Protein AF-0000000073260639 (afdb_homodimer)

Nearest PDB structures (foldseek):
  6rpt-assembly3_C  TM=6.190E-01  e=8.538E-02  Homo sapiens
  7nyd-assembly1_A  TM=6.174E-01  e=9.557E-02  Homo sapiens
  3prx-assembly2_C  TM=5.573E-01  e=9.557E-02  Homo sapiens
  3pvm-assembly2_C  TM=5.543E-01  e=1.011E-01  Homo sapiens
  7ad7-assembly1_B  TM=5.611E-01  e=2.226E-01  Homo sapiens

Sequence (300 aa):
MARNLIIFSLVVLSMIAIASSETKKKDLGKIIVHGTVLCKQGNKTIEGATVTLNCTGQPQGDKPRQIITVVSNPTNAKGEYTIGVAATLESGEKLIHCKVTLKSSPLKTCKVPTNINKGIKGFGLTSVKRTDNPKDKLFLVPALFFTSSKMARNLIIFSLVVLSMIAIASSETKKKDLGKIIVHGTVLCKQGNKTIEGATVTLNCTGQPQGDKPRQIITVVSNPTNAKGEYTIGVAATLESGEKLIHCKVTLKSSPLKTCKVPTNINKGIKGFGLTSVKRTDNPKDKLFLVPALFFTSSK

Radius of gyration: 27.63 Å; Cα contacts (8 Å, |Δi|>4): 692; chains: 2; bounding box: 101×79×48 Å

Secondary structure (DSSP, 8-state):
-----------------------------EEEEEEEEEETGGGEE-TT-EEEEEEE-S-BTTB--EEEEEEPPPP-TTSEEEEEEESB-TTSPBP-EEEEEEEE-S-TTS-EE--GGGTTT-EE---PBP-SSTT-EEEEPPPEEEE---/-----------------------------EEEEEEEEEETGGGEE-TT-EEEEEEE-S-BTTB--EEEEEEPPPP-TTSEEEEEEESB-TTSPBP-EEEEEEEE-S-TTS-EE--GGGTTT-EE---PBP-SSTT-EEEEPPPEEEE---

Solvent-accessible surface area (backbone atoms only — not comparable to full-atom values): 16442 Å² total; per-residue (Å²): 136,84,77,78,76,78,80,79,77,80,76,75,77,76,76,74,73,75,72,71,69,66,71,61,76,73,81,68,28,32,38,34,39,36,34,35,35,25,23,58,74,87,65,35,56,34,53,49,22,30,37,30,43,38,26,18,34,76,57,63,83,92,41,78,33,72,29,38,36,35,44,39,59,58,14,39,82,76,4,36,40,57,41,38,42,64,31,42,44,68,72,64,50,46,62,70,52,39,27,37,23,65,65,47,43,70,43,83,68,32,44,37,76,30,58,55,76,26,13,65,85,35,33,68,69,76,64,72,42,91,50,95,51,78,59,33,38,34,32,77,45,72,63,28,32,21,26,57,69,128,135,83,78,77,77,76,79,77,78,79,78,77,78,77,75,76,74,74,70,70,70,68,71,60,76,72,80,69,28,32,38,35,38,37,37,35,35,26,24,58,74,85,64,35,55,34,53,48,22,31,36,32,42,39,26,19,34,74,58,63,82,92,40,80,34,74,30,37,37,36,44,40,60,58,14,39,81,77,4,37,39,58,43,38,42,65,32,41,44,68,70,63,51,45,61,69,53,38,27,38,24,65,65,46,43,71,43,84,68,32,44,37,75,31,58,54,74,26,13,65,85,35,34,68,69,79,64,72,42,91,50,95,50,79,60,34,38,33,31,78,45,73,61,27,32,21,27,57,68,130

pLDDT: mean 84.12, std 20.42, range [31.2, 98.94]

Foldseek 3Di:
DPPPPPPPPPPPPPPPPPPPCPVPPPQLAKEKEKEFEAAPVVRAGAFFWKKKKWFFWDDDPPDTHTDDIDIWGTAHRRRMTMDMDRQADPVRTGTDKMWMATDFGPDQQWTAFDCVQHRHVTNTFDDFDDDPDNSYTYGYGYYTYTYGDD/DPPPPPPPPPPPPPPPPPPPCPVPPPQLAKEKEKEFEAAPVVRAGAFFWKKKKWFFWDDDPPDTHTDDIDIWGTAHRRRMTMDMDRQADPVRTGTDKMWMATDFGPDQQWTAWDCVQHRHVTNTFDDFDDDPDNSYTYGYGYYTYTYGDD

Structure (mmCIF, N/CA/C/O backbone):
data_AF-0000000073260639-model_v1
#
loop_
_entity.id
_entity.type
_entity.pdbx_description
1 polymer 'Uncharacterized protein'
#
loop_
_atom_site.group_PDB
_atom_site.id
_atom_site.type_symbol
_atom_site.label_atom_id
_atom_site.label_alt_id
_atom_site.label_comp_id
_atom_site.label_asym_id
_atom_site.label_entity_id
_atom_site.label_seq_id
_atom_site.pdbx_PDB_ins_code
_atom_site.Cartn_x
_atom_site.Cartn_y
_atom_site.Cartn_z
_atom_site.occupancy
_atom_site.B_iso_or_equiv
_atom_site.auth_seq_id
_atom_site.auth_comp_id
_atom_site.auth_asym_id
_atom_site.auth_atom_id
_atom_site.pdbx_PDB_model_num
ATOM 1 N N . MET A 1 1 ? -75.75 -39.25 4.012 1 32.06 1 MET A N 1
ATOM 2 C CA . MET A 1 1 ? -75.25 -37.875 4.023 1 32.06 1 MET A CA 1
ATOM 3 C C . MET A 1 1 ? -73.688 -37.906 3.996 1 32.06 1 MET A C 1
ATOM 5 O O . MET A 1 1 ? -73.062 -38.438 4.895 1 32.06 1 MET A O 1
ATOM 9 N N . ALA A 1 2 ? -73.125 -37.969 2.758 1 40.84 2 ALA A N 1
ATOM 10 C CA . ALA A 1 2 ? -71.75 -38 2.35 1 40.84 2 ALA A CA 1
ATOM 11 C C . ALA A 1 2 ? -70.938 -36.781 2.834 1 40.84 2 ALA A C 1
ATOM 13 O O . ALA A 1 2 ? -71.312 -35.656 2.492 1 40.84 2 ALA A O 1
ATOM 14 N N . ARG A 1 3 ? -70.5 -36.75 4.141 1 39.88 3 ARG A N 1
ATOM 15 C CA . ARG A 1 3 ? -69.688 -35.719 4.723 1 39.88 3 ARG A CA 1
ATOM 16 C C . ARG A 1 3 ? -68.375 -35.531 3.891 1 39.88 3 ARG A C 1
ATOM 18 O O . ARG A 1 3 ? -67.625 -36.469 3.719 1 39.88 3 ARG A O 1
ATOM 25 N N . ASN A 1 4 ? -68.5 -34.781 2.762 1 46.06 4 ASN A N 1
ATOM 26 C CA . ASN A 1 4 ? -67.312 -34.281 2.035 1 46.06 4 ASN A CA 1
ATOM 27 C C . ASN A 1 4 ? -66.312 -33.656 2.973 1 46.06 4 ASN A C 1
ATOM 29 O O . ASN A 1 4 ? -66.625 -32.625 3.596 1 46.06 4 ASN A O 1
ATOM 33 N N . LEU A 1 5 ? -65.438 -34.469 3.613 1 43.53 5 LEU A N 1
ATOM 34 C CA . LEU A 1 5 ? -64.25 -34 4.348 1 43.53 5 LEU A CA 1
ATOM 35 C C . LEU A 1 5 ? -63.344 -33.156 3.445 1 43.53 5 LEU A C 1
ATOM 37 O O . LEU A 1 5 ? -62.812 -33.688 2.465 1 43.53 5 LEU A O 1
ATOM 41 N N . ILE A 1 6 ? -63.656 -31.859 3.301 1 46.97 6 ILE A N 1
ATOM 42 C CA . ILE A 1 6 ? -62.75 -30.922 2.631 1 46.97 6 ILE A CA 1
ATOM 43 C C . ILE A 1 6 ? -61.406 -30.922 3.332 1 46.97 6 ILE A C 1
ATOM 45 O O . ILE A 1 6 ? -61.312 -30.609 4.52 1 46.97 6 ILE A O 1
ATOM 49 N N . ILE A 1 7 ? -60.469 -31.797 2.879 1 45.66 7 ILE A N 1
ATOM 50 C CA . ILE A 1 7 ? -59.062 -31.75 3.27 1 45.66 7 ILE A CA 1
ATOM 51 C C . ILE A 1 7 ? -58.438 -30.422 2.84 1 45.66 7 ILE A C 1
ATOM 53 O O . ILE A 1 7 ? -58.375 -30.125 1.647 1 45.66 7 ILE A O 1
ATOM 57 N N . PHE A 1 8 ? -58.531 -29.312 3.648 1 47.94 8 PHE A N 1
ATOM 58 C CA . PHE A 1 8 ? -57.781 -28.094 3.465 1 47.94 8 PHE A CA 1
ATOM 59 C C . PHE A 1 8 ? -56.281 -28.375 3.535 1 47.94 8 PHE A C 1
ATOM 61 O O . PHE A 1 8 ? -55.781 -28.812 4.57 1 47.94 8 PHE A O 1
ATOM 68 N N . SER A 1 9 ? -55.656 -28.75 2.375 1 46.28 9 SER A N 1
ATOM 69 C CA . SER A 1 9 ? -54.219 -28.812 2.254 1 46.28 9 SER A CA 1
ATOM 70 C C . SER A 1 9 ? -53.562 -27.469 2.582 1 46.28 9 SER A C 1
ATOM 72 O O . SER A 1 9 ? -53.812 -26.469 1.895 1 46.28 9 SER A O 1
ATOM 74 N N . LEU A 1 10 ? -53.25 -27.172 3.867 1 46.78 10 LEU A N 1
ATOM 75 C CA . LEU A 1 10 ? -52.406 -26.047 4.254 1 46.78 10 LEU A CA 1
ATOM 76 C C . LEU A 1 10 ? -51.062 -26.109 3.547 1 46.78 10 LEU A C 1
ATOM 78 O O . LEU A 1 10 ? -50.25 -27 3.832 1 46.78 10 LEU A O 1
ATOM 82 N N . VAL A 1 11 ? -51 -25.656 2.252 1 46.06 11 VAL A N 1
ATOM 83 C CA . VAL A 1 11 ? -49.688 -25.438 1.598 1 46.06 11 VAL A CA 1
ATOM 84 C C . VAL A 1 11 ? -48.875 -24.453 2.42 1 46.06 11 VAL A C 1
ATOM 86 O O . VAL A 1 11 ? -49.25 -23.297 2.609 1 46.06 11 VAL A O 1
ATOM 89 N N . VAL A 1 12 ? -48.062 -24.938 3.42 1 47.5 12 VAL A N 1
ATOM 90 C CA . VAL A 1 12 ? -47.062 -24.156 4.129 1 47.5 12 VAL A CA 1
ATOM 91 C C . VAL A 1 12 ? -46.031 -23.609 3.137 1 47.5 12 VAL A C 1
ATOM 93 O O . VAL A 1 12 ? -45.312 -24.375 2.482 1 47.5 12 VAL A O 1
ATOM 96 N N . LEU A 1 13 ? -46.344 -22.5 2.436 1 44.22 13 LEU A N 1
ATOM 97 C CA . LEU A 1 13 ? -45.344 -21.734 1.694 1 44.22 13 LEU A CA 1
ATOM 98 C C . LEU A 1 13 ? -44.156 -21.391 2.582 1 44.22 13 LEU A C 1
ATOM 100 O O . LEU A 1 13 ? -44.281 -20.625 3.537 1 44.22 13 LEU A O 1
ATOM 104 N N . SER A 1 14 ? -43.25 -22.391 2.764 1 44.81 14 SER A N 1
ATOM 105 C CA . SER A 1 14 ? -41.969 -22.078 3.402 1 44.81 14 SER A CA 1
ATOM 106 C C . SER A 1 14 ? -41.281 -20.891 2.729 1 44.81 14 SER A C 1
ATOM 108 O O . SER A 1 14 ? -40.906 -20.969 1.558 1 44.81 14 SER A O 1
ATOM 110 N N . MET A 1 15 ? -41.625 -19.672 3.023 1 40.5 15 MET A N 1
ATOM 111 C CA . MET A 1 15 ? -40.812 -18.516 2.662 1 40.5 15 MET A CA 1
ATOM 112 C C . MET A 1 15 ? -39.344 -18.75 3.014 1 40.5 15 MET A C 1
ATOM 114 O O . MET A 1 15 ? -39 -18.891 4.188 1 40.5 15 MET A O 1
ATOM 118 N N . ILE A 1 16 ? -38.625 -19.469 2.283 1 38.19 16 ILE A N 1
ATOM 119 C CA . ILE A 1 16 ? -37.156 -19.375 2.381 1 38.19 16 ILE A CA 1
ATOM 120 C C . ILE A 1 16 ? -36.75 -17.906 2.285 1 38.19 16 ILE A C 1
ATOM 122 O O . ILE A 1 16 ? -36.844 -17.297 1.222 1 38.19 16 ILE A O 1
ATOM 126 N N . ALA A 1 17 ? -36.906 -17.031 3.309 1 36.53 17 ALA A N 1
ATOM 127 C CA . ALA A 1 17 ? -36.156 -15.789 3.418 1 36.53 17 ALA A CA 1
ATOM 128 C C . ALA A 1 17 ? -34.688 -16.016 3.107 1 36.53 17 ALA A C 1
ATOM 130 O O . ALA A 1 17 ? -34 -16.719 3.85 1 36.53 17 ALA A O 1
ATOM 131 N N . ILE A 1 18 ? -34.344 -16.172 1.868 1 37.38 18 ILE A N 1
ATOM 132 C CA . ILE A 1 18 ? -32.938 -15.961 1.54 1 37.38 18 ILE A CA 1
ATOM 133 C C . ILE A 1 18 ? -32.438 -14.68 2.195 1 37.38 18 ILE A C 1
ATOM 135 O O . ILE A 1 18 ? -32.875 -13.586 1.849 1 37.38 18 ILE A O 1
ATOM 139 N N . ALA A 1 19 ? -32.156 -14.68 3.527 1 35.06 19 ALA A N 1
ATOM 140 C CA . ALA A 1 19 ? -31.375 -13.648 4.203 1 35.06 19 ALA A CA 1
ATOM 141 C C . ALA A 1 19 ? -30.188 -13.219 3.35 1 35.06 19 ALA A C 1
ATOM 143 O O . ALA A 1 19 ? -29.328 -14.031 3.012 1 35.06 19 ALA A O 1
ATOM 144 N N . SER A 1 20 ? -30.453 -12.461 2.377 1 35.09 20 SER A N 1
ATOM 145 C CA . SER A 1 20 ? -29.312 -11.711 1.865 1 35.09 20 SER A CA 1
ATOM 146 C C . SER A 1 20 ? -28.438 -11.195 3.002 1 35.09 20 SER A C 1
ATOM 148 O O . SER A 1 20 ? -28.875 -10.383 3.82 1 35.09 20 SER A O 1
ATOM 150 N N . SER A 1 21 ? -27.812 -12.117 3.738 1 35.12 21 SER A N 1
ATOM 151 C CA . SER A 1 21 ? -26.797 -11.57 4.621 1 35.12 21 SER A CA 1
ATOM 152 C C . SER A 1 21 ? -26.047 -10.43 3.951 1 35.12 21 SER A C 1
ATOM 154 O O . SER A 1 21 ? -25.328 -10.641 2.967 1 35.12 21 SER A O 1
ATOM 156 N N . GLU A 1 22 ? -26.719 -9.406 3.738 1 37.03 22 GLU A N 1
ATOM 157 C CA . GLU A 1 22 ? -25.891 -8.219 3.537 1 37.03 22 GLU A CA 1
ATOM 158 C C . GLU A 1 22 ? -24.625 -8.266 4.387 1 37.03 22 GLU A C 1
ATOM 160 O O . GLU A 1 22 ? -24.703 -8.211 5.617 1 37.03 22 GLU A O 1
ATOM 165 N N . THR A 1 23 ? -23.766 -9.234 4.254 1 37.69 23 THR A N 1
ATOM 166 C CA . THR A 1 23 ? -22.5 -9.094 4.98 1 37.69 23 THR A CA 1
ATOM 167 C C . THR A 1 23 ? -22.109 -7.625 5.102 1 37.69 23 THR A C 1
ATOM 169 O O . THR A 1 23 ? -21.812 -6.973 4.102 1 37.69 23 THR A O 1
ATOM 172 N N . LYS A 1 24 ? -22.906 -6.848 5.824 1 44.25 24 LYS A N 1
ATOM 173 C CA . LYS A 1 24 ? -22.469 -5.52 6.25 1 44.25 24 LYS A CA 1
ATOM 174 C C . LYS A 1 24 ? -20.953 -5.406 6.246 1 44.25 24 LYS A C 1
ATOM 176 O O . LYS A 1 24 ? -20.266 -6.211 6.875 1 44.25 24 LYS A O 1
ATOM 181 N N . LYS A 1 25 ? -20.578 -4.945 5.195 1 50.09 25 LYS A N 1
ATOM 182 C CA . LYS A 1 25 ? -19.156 -4.656 5.242 1 50.09 25 LYS A CA 1
ATOM 183 C C . LYS A 1 25 ? -18.75 -4.137 6.621 1 50.09 25 LYS A C 1
ATOM 185 O O . LYS A 1 25 ? -19.234 -3.098 7.066 1 50.09 25 LYS A O 1
ATOM 190 N N . LYS A 1 26 ? -18.531 -5.094 7.645 1 57.59 26 LYS A N 1
ATOM 191 C CA . LYS A 1 26 ? -18.062 -4.676 8.969 1 57.59 26 LYS A CA 1
ATOM 192 C C . LYS A 1 26 ? -17.031 -3.551 8.859 1 57.59 26 LYS A C 1
ATOM 194 O O . LYS A 1 26 ? -16.016 -3.691 8.172 1 57.59 26 LYS A O 1
ATOM 199 N N . ASP A 1 27 ? -17.531 -2.361 9.016 1 64.38 27 ASP A N 1
ATOM 200 C CA . ASP A 1 27 ? -16.641 -1.218 9.164 1 64.38 27 ASP A CA 1
ATOM 201 C C . ASP A 1 27 ? -15.547 -1.508 10.188 1 64.38 27 ASP A C 1
ATOM 203 O O . ASP A 1 27 ? -15.812 -1.569 11.391 1 64.38 27 ASP A O 1
ATOM 207 N N . LEU A 1 28 ? -14.383 -2.068 9.781 1 80.25 28 LEU A N 1
ATOM 208 C CA . LEU A 1 28 ? -13.312 -2.467 10.688 1 80.25 28 LEU A CA 1
ATOM 209 C C . LEU A 1 28 ? -12.43 -1.274 11.047 1 80.25 28 LEU A C 1
ATOM 211 O O . LEU A 1 28 ? -11.414 -1.431 11.727 1 80.25 28 LEU A O 1
ATOM 215 N N . GLY A 1 29 ? -12.922 -0.065 10.758 1 89.5 29 GLY A N 1
ATOM 216 C CA . GLY A 1 29 ? -12.234 1.148 11.172 1 89.5 29 GLY A CA 1
ATOM 217 C C . GLY A 1 29 ? -11.109 1.548 10.234 1 89.5 29 GLY A C 1
ATOM 218 O O . GLY A 1 29 ? -10.82 0.837 9.266 1 89.5 29 GLY A O 1
ATOM 219 N N . LYS A 1 30 ? -10.594 2.738 10.547 1 92 30 LYS A N 1
ATOM 220 C CA . LYS A 1 30 ? -9.539 3.309 9.719 1 92 30 LYS A CA 1
ATOM 221 C C . LYS A 1 30 ? -8.336 3.723 10.562 1 92 30 LYS A C 1
ATOM 223 O O . LYS A 1 30 ? -8.469 3.959 11.766 1 92 30 LYS A O 1
ATOM 228 N N . ILE A 1 31 ? -7.254 3.668 9.953 1 94.12 31 ILE A N 1
ATOM 229 C CA . ILE A 1 31 ? -6.051 4.305 10.477 1 94.12 31 ILE A CA 1
ATOM 230 C C . ILE A 1 31 ? -5.863 5.672 9.82 1 94.12 31 ILE A C 1
ATOM 232 O O . ILE A 1 31 ? -5.816 5.773 8.594 1 94.12 31 ILE A O 1
ATOM 236 N N . ILE A 1 32 ? -5.848 6.668 10.609 1 94.56 32 ILE A N 1
ATOM 237 C CA . ILE A 1 32 ? -5.648 8.031 10.141 1 94.56 32 ILE A CA 1
ATOM 238 C C . ILE A 1 32 ? -4.363 8.609 10.734 1 94.56 32 ILE A C 1
ATOM 240 O O . ILE A 1 32 ? -4.164 8.555 11.953 1 94.56 32 ILE A O 1
ATOM 244 N N . VAL A 1 33 ? -3.52 9.117 9.883 1 97.44 33 VAL A N 1
ATOM 245 C CA . VAL A 1 33 ? -2.236 9.664 10.305 1 97.44 33 VAL A CA 1
ATOM 246 C C . VAL A 1 33 ? -2.15 11.141 9.922 1 97.44 33 VAL A C 1
ATOM 248 O O . VAL A 1 33 ? -2.494 11.516 8.797 1 97.44 33 VAL A O 1
ATOM 251 N N . HIS A 1 34 ? -1.768 11.906 10.898 1 97.31 34 HIS A N 1
ATOM 252 C CA . HIS A 1 34 ? -1.587 13.336 10.656 1 97.31 34 HIS A CA 1
ATOM 253 C C . HIS A 1 34 ? -0.213 13.797 11.125 1 97.31 34 HIS A C 1
ATOM 255 O O . HIS A 1 34 ? 0.248 13.406 12.203 1 97.31 34 HIS A O 1
ATOM 261 N N . GLY A 1 35 ? 0.442 14.711 10.289 1 98.44 35 GLY A N 1
ATOM 262 C CA . GLY A 1 35 ? 1.727 15.266 10.68 1 98.44 35 GLY A CA 1
ATOM 263 C C . GLY A 1 35 ? 2.164 16.422 9.812 1 98.44 35 GLY A C 1
ATOM 264 O O . GLY A 1 35 ? 1.376 16.953 9.023 1 98.44 35 GLY A O 1
ATOM 265 N N . THR A 1 36 ? 3.396 16.828 10.102 1 98.81 36 THR A N 1
ATOM 266 C CA . THR A 1 36 ? 3.955 17.953 9.359 1 98.81 36 THR A CA 1
ATOM 267 C C . THR A 1 36 ? 5.371 17.641 8.883 1 98.81 36 THR A C 1
ATOM 269 O O . THR A 1 36 ? 6.086 16.859 9.523 1 98.81 36 THR A O 1
ATOM 272 N N . VAL A 1 37 ? 5.734 18.234 7.754 1 98.94 37 VAL A N 1
ATOM 273 C CA . VAL A 1 37 ? 7.082 18.125 7.211 1 98.94 37 VAL A CA 1
ATOM 274 C C . VAL A 1 37 ? 7.73 19.516 7.145 1 98.94 37 VAL A C 1
ATOM 276 O O . VAL A 1 37 ? 7.137 20.453 6.625 1 98.94 37 VAL A O 1
ATOM 279 N N . LEU A 1 38 ? 8.953 19.547 7.637 1 98.81 38 LEU A N 1
ATOM 280 C CA . LEU A 1 38 ? 9.672 20.812 7.715 1 98.81 38 LEU A CA 1
ATOM 281 C C . LEU A 1 38 ? 11.07 20.688 7.133 1 98.81 38 LEU A C 1
ATOM 283 O O . LEU A 1 38 ? 11.594 19.578 6.988 1 98.81 38 LEU A O 1
ATOM 287 N N . CYS A 1 39 ? 11.562 21.844 6.805 1 98.56 39 CYS A N 1
ATOM 288 C CA . CYS A 1 39 ? 12.992 21.953 6.559 1 98.56 39 CYS A CA 1
ATOM 289 C C . CYS A 1 39 ? 13.742 22.281 7.84 1 98.56 39 CYS A C 1
ATOM 291 O O . CYS A 1 39 ? 13.383 23.234 8.547 1 98.56 39 CYS A O 1
ATOM 293 N N . LYS A 1 40 ? 14.758 21.469 8.039 1 97.69 40 LYS A N 1
ATOM 294 C CA . LYS A 1 40 ? 15.484 21.594 9.305 1 97.69 40 LYS A CA 1
ATOM 295 C C . LYS A 1 40 ? 16.031 23.016 9.477 1 97.69 40 LYS A C 1
ATOM 297 O O . LYS A 1 40 ? 15.961 23.578 10.578 1 97.69 40 LYS A O 1
ATOM 302 N N . GLN A 1 41 ? 16.594 23.469 8.336 1 93.12 41 GLN A N 1
ATOM 303 C CA . GLN A 1 41 ? 17.078 24.844 8.398 1 93.12 41 GLN A CA 1
ATOM 304 C C . GLN A 1 41 ? 15.914 25.828 8.508 1 93.12 41 GLN A C 1
ATOM 306 O O . GLN A 1 41 ? 15.055 25.906 7.621 1 93.12 41 GLN A O 1
ATOM 311 N N . GLY A 1 42 ? 15.789 26.578 9.602 1 92.56 42 GLY A N 1
ATOM 312 C CA . GLY A 1 42 ? 14.766 27.594 9.789 1 92.56 42 GLY A CA 1
ATOM 313 C C . GLY A 1 42 ? 13.438 27.031 10.258 1 92.56 42 GLY A C 1
ATOM 314 O O . GLY A 1 42 ? 12.523 27.781 10.602 1 92.56 42 GLY A O 1
ATOM 315 N N . ASN A 1 43 ? 13.359 25.75 10.266 1 94.56 43 ASN A N 1
ATOM 316 C CA . ASN A 1 43 ? 12.109 25.109 10.656 1 94.56 43 ASN A CA 1
ATOM 317 C C . ASN A 1 43 ? 10.938 25.594 9.812 1 94.56 43 ASN A C 1
ATOM 319 O O . ASN A 1 43 ? 9.891 25.953 10.352 1 94.56 43 ASN A O 1
ATOM 323 N N . LYS A 1 44 ? 11.148 25.594 8.57 1 97 44 LYS A N 1
ATOM 324 C CA . LYS A 1 44 ? 10.133 26.062 7.637 1 97 44 LYS A CA 1
ATOM 325 C C . LYS A 1 44 ? 9.336 24.906 7.055 1 97 44 LYS A C 1
ATOM 327 O O . LYS A 1 44 ? 9.898 23.859 6.719 1 97 44 LYS A O 1
ATOM 332 N N . THR A 1 45 ? 8.039 25.188 6.973 1 98.44 45 THR A N 1
ATOM 333 C CA . THR A 1 45 ? 7.18 24.156 6.41 1 98.44 45 THR A CA 1
ATOM 334 C C . THR A 1 45 ? 7.531 23.891 4.949 1 98.44 45 THR A C 1
ATOM 336 O O . THR A 1 45 ? 7.949 24.812 4.23 1 98.44 45 THR A O 1
ATOM 339 N N . ILE A 1 46 ? 7.414 22.688 4.523 1 98.38 46 ILE A N 1
ATOM 340 C CA . ILE A 1 46 ? 7.645 22.328 3.129 1 98.38 46 ILE A CA 1
ATOM 341 C C . ILE A 1 46 ? 6.316 21.969 2.467 1 98.38 46 ILE A C 1
ATOM 343 O O . ILE A 1 46 ? 5.703 20.953 2.809 1 98.38 46 ILE A O 1
ATOM 347 N N . GLU A 1 47 ? 5.863 22.828 1.554 1 98.12 47 GLU A N 1
ATOM 348 C CA . GLU A 1 47 ? 4.734 22.469 0.7 1 98.12 47 GLU A CA 1
ATOM 349 C C . GLU A 1 47 ? 5.156 21.5 -0.4 1 98.12 47 GLU A C 1
ATOM 351 O O . GLU A 1 47 ? 6.199 21.688 -1.031 1 98.12 47 GLU A O 1
ATOM 356 N N . GLY A 1 48 ? 4.316 20.422 -0.548 1 96.62 48 GLY A N 1
ATOM 357 C CA . GLY A 1 48 ? 4.574 19.516 -1.661 1 96.62 48 GLY A CA 1
ATOM 358 C C . GLY A 1 48 ? 5.371 18.281 -1.264 1 96.62 48 GLY A C 1
ATOM 359 O O . GLY A 1 48 ? 5.613 17.406 -2.09 1 96.62 48 GLY A O 1
ATOM 360 N N . ALA A 1 49 ? 5.781 18.188 -0.051 1 97.75 49 ALA A N 1
ATOM 361 C CA . ALA A 1 49 ? 6.492 17 0.423 1 97.75 49 ALA A CA 1
ATOM 362 C C . ALA A 1 49 ? 5.539 15.82 0.57 1 97.75 49 ALA A C 1
ATOM 364 O O . ALA A 1 49 ? 4.32 16 0.654 1 97.75 49 ALA A O 1
ATOM 365 N N . THR A 1 50 ? 6.188 14.633 0.546 1 97 50 THR A N 1
ATOM 366 C CA . THR A 1 50 ? 5.379 13.438 0.749 1 97 50 THR A CA 1
ATOM 367 C C . THR A 1 50 ? 6.027 12.516 1.78 1 97 50 THR A C 1
ATOM 369 O O . THR A 1 50 ? 7.234 12.602 2.025 1 97 50 THR A O 1
ATOM 372 N N . VAL A 1 51 ? 5.199 11.727 2.395 1 98.25 51 VAL A N 1
ATOM 373 C CA . VAL A 1 51 ? 5.609 10.695 3.344 1 98.25 51 VAL A CA 1
ATOM 374 C C . VAL A 1 51 ? 4.988 9.352 2.957 1 98.25 51 VAL A C 1
ATOM 376 O O . VAL A 1 51 ? 4.09 9.305 2.117 1 98.25 51 VAL A O 1
ATOM 379 N N . THR A 1 52 ? 5.527 8.344 3.553 1 97.75 52 THR A N 1
ATOM 380 C CA . THR A 1 52 ? 5.02 7.004 3.283 1 97.75 52 THR A CA 1
ATOM 381 C C . THR A 1 52 ? 4.566 6.328 4.574 1 97.75 52 THR A C 1
ATOM 383 O O . THR A 1 52 ? 5.266 6.387 5.59 1 97.75 52 THR A O 1
ATOM 386 N N . LEU A 1 53 ? 3.398 5.742 4.488 1 97.94 53 LEU A N 1
ATOM 387 C CA . LEU A 1 53 ? 2.916 4.859 5.547 1 97.94 53 LEU A CA 1
ATOM 388 C C . LEU A 1 53 ? 3.195 3.398 5.207 1 97.94 53 LEU A C 1
ATOM 390 O O . LEU A 1 53 ? 2.814 2.922 4.137 1 97.94 53 LEU A O 1
ATOM 394 N N . ASN A 1 54 ? 3.887 2.738 6.074 1 97 54 ASN A N 1
ATOM 395 C CA . ASN A 1 54 ? 4.16 1.311 5.957 1 97 54 ASN A CA 1
ATOM 396 C C . ASN A 1 54 ? 3.561 0.526 7.117 1 97 54 ASN A C 1
ATOM 398 O O . ASN A 1 54 ? 3.771 0.872 8.281 1 97 54 ASN A O 1
ATOM 402 N N . CYS A 1 55 ? 2.832 -0.53 6.762 1 96.56 55 CYS A N 1
ATOM 403 C CA . CYS A 1 55 ? 2.273 -1.372 7.812 1 96.56 55 CYS A CA 1
ATOM 404 C C . CYS A 1 55 ? 2.572 -2.844 7.547 1 96.56 55 CYS A C 1
ATOM 406 O O . CYS A 1 55 ? 2.676 -3.264 6.395 1 96.56 55 CYS A O 1
ATOM 408 N N . THR A 1 56 ? 2.695 -3.537 8.648 1 94.44 56 THR A N 1
ATOM 409 C CA . THR A 1 56 ? 2.881 -4.98 8.555 1 94.44 56 THR A CA 1
ATOM 410 C C . THR A 1 56 ? 1.604 -5.719 8.953 1 94.44 56 THR A C 1
ATOM 412 O O . THR A 1 56 ? 0.685 -5.117 9.516 1 94.44 56 THR A O 1
ATOM 415 N N . GLY A 1 57 ? 1.515 -6.977 8.492 1 90.81 57 GLY A N 1
ATOM 416 C CA . GLY A 1 57 ? 0.446 -7.875 8.898 1 90.81 57 GLY A CA 1
ATOM 417 C C . GLY A 1 57 ? 0.884 -8.891 9.938 1 90.81 57 GLY A C 1
ATOM 418 O O . GLY A 1 57 ? 1.855 -8.672 10.656 1 90.81 57 GLY A O 1
ATOM 419 N N . GLN A 1 58 ? -0.086 -9.867 10.07 1 85.88 58 GLN A N 1
ATOM 420 C CA . GLN A 1 58 ? 0.264 -10.969 10.969 1 85.88 58 GLN A CA 1
ATOM 421 C C . GLN A 1 58 ? 1.587 -11.609 10.562 1 85.88 58 GLN A C 1
ATOM 423 O O . GLN A 1 58 ? 1.806 -11.898 9.383 1 85.88 58 GLN A O 1
ATOM 428 N N . PRO A 1 59 ? 2.461 -11.656 11.578 1 80.44 59 PRO A N 1
ATOM 429 C CA . PRO A 1 59 ? 3.752 -12.273 11.258 1 80.44 59 PRO A CA 1
ATOM 430 C C . PRO A 1 59 ? 3.611 -13.703 10.742 1 80.44 59 PRO A C 1
ATOM 432 O O . PRO A 1 59 ? 2.676 -14.406 11.125 1 80.44 59 PRO A O 1
ATOM 435 N N . GLN A 1 60 ? 4.344 -14.023 9.703 1 74.19 60 GLN A N 1
ATOM 436 C CA . GLN A 1 60 ? 4.562 -15.414 9.312 1 74.19 60 GLN A CA 1
ATOM 437 C C . GLN A 1 60 ? 5.895 -15.93 9.852 1 74.19 60 GLN A C 1
ATOM 439 O O . GLN A 1 60 ? 6.957 -15.539 9.367 1 74.19 60 GLN A O 1
ATOM 444 N N . GLY A 1 61 ? 5.863 -16.703 10.805 1 76.12 61 GLY A N 1
ATOM 445 C CA . GLY A 1 61 ? 7.055 -17.062 11.555 1 76.12 61 GLY A CA 1
ATOM 446 C C . GLY A 1 61 ? 7.621 -15.914 12.367 1 76.12 61 GLY A C 1
ATOM 447 O O . GLY A 1 61 ? 6.895 -15.281 13.141 1 76.12 61 GLY A O 1
ATOM 448 N N . ASP A 1 62 ? 8.945 -15.648 12.234 1 70.38 62 ASP A N 1
ATOM 449 C CA . ASP A 1 62 ? 9.602 -14.648 13.07 1 70.38 62 ASP A CA 1
ATOM 450 C C . ASP A 1 62 ? 9.742 -13.32 12.312 1 70.38 62 ASP A C 1
ATOM 452 O O . ASP A 1 62 ? 10.281 -12.352 12.852 1 70.38 62 ASP A O 1
ATOM 456 N N . LYS A 1 63 ? 9.203 -13.367 11.125 1 75.62 63 LYS A N 1
ATOM 457 C CA . LYS A 1 63 ? 9.484 -12.156 10.359 1 75.62 63 LYS A CA 1
ATOM 458 C C . LYS A 1 63 ? 8.211 -11.375 10.078 1 75.62 63 LYS A C 1
ATOM 460 O O . LYS A 1 63 ? 7.191 -11.953 9.695 1 75.62 63 LYS A O 1
ATOM 465 N N . PRO A 1 64 ? 8.352 -10.023 10.445 1 76.56 64 PRO A N 1
ATOM 466 C CA . PRO A 1 64 ? 7.223 -9.195 10.023 1 76.56 64 PRO A CA 1
ATOM 467 C C . PRO A 1 64 ? 6.984 -9.242 8.516 1 76.56 64 PRO A C 1
ATOM 469 O O . PRO A 1 64 ? 7.93 -9.414 7.746 1 76.56 64 PRO A O 1
ATOM 472 N N . ARG A 1 65 ? 5.719 -9.281 8.141 1 83.81 65 ARG A N 1
ATOM 473 C CA . ARG A 1 65 ? 5.344 -9.25 6.734 1 83.81 65 ARG A CA 1
ATOM 474 C C . ARG A 1 65 ? 4.762 -7.895 6.348 1 83.81 65 ARG A C 1
ATOM 476 O O . ARG A 1 65 ? 3.637 -7.566 6.73 1 83.81 65 ARG A O 1
ATOM 483 N N . GLN A 1 66 ? 5.711 -7.074 5.691 1 85.81 66 GLN A N 1
ATOM 484 C CA . GLN A 1 66 ? 5.16 -5.832 5.156 1 85.81 66 GLN A CA 1
ATOM 485 C C . GLN A 1 66 ? 4.035 -6.113 4.164 1 85.81 66 GLN A C 1
ATOM 487 O O . GLN A 1 66 ? 4.223 -6.855 3.195 1 85.81 66 GLN A O 1
ATOM 492 N N . ILE A 1 67 ? 2.941 -5.406 4.434 1 90.81 67 ILE A N 1
ATOM 493 C CA . ILE A 1 67 ? 1.839 -5.824 3.578 1 90.81 67 ILE A CA 1
ATOM 494 C C . ILE A 1 67 ? 1.285 -4.621 2.82 1 90.81 67 ILE A C 1
ATOM 496 O O . ILE A 1 67 ? 0.58 -4.777 1.821 1 90.81 67 ILE A O 1
ATOM 500 N N . ILE A 1 68 ? 1.572 -3.443 3.277 1 94.69 68 ILE A N 1
ATOM 501 C CA . ILE A 1 68 ? 1.026 -2.311 2.537 1 94.69 68 ILE A CA 1
ATOM 502 C C . ILE A 1 68 ? 1.952 -1.104 2.682 1 94.69 68 ILE A C 1
ATOM 504 O O . ILE A 1 68 ? 2.537 -0.888 3.746 1 94.69 68 ILE A O 1
ATOM 508 N N . THR A 1 69 ? 2.143 -0.409 1.652 1 95.94 69 THR A N 1
ATOM 509 C CA . THR A 1 69 ? 2.811 0.887 1.596 1 95.94 69 THR A CA 1
ATOM 510 C C . THR A 1 69 ? 1.931 1.919 0.897 1 95.94 69 THR A C 1
ATOM 512 O O . THR A 1 69 ? 1.439 1.678 -0.208 1 95.94 69 THR A O 1
ATOM 515 N N . VAL A 1 70 ? 1.719 3.049 1.555 1 96.44 70 VAL A N 1
ATOM 516 C CA . VAL A 1 70 ? 0.911 4.117 0.976 1 96.44 70 VAL A CA 1
ATOM 517 C C . VAL A 1 70 ? 1.698 5.426 0.988 1 96.44 70 VAL A C 1
ATOM 519 O O . VAL A 1 70 ? 2.246 5.816 2.021 1 96.44 70 VAL A O 1
ATOM 522 N N . VAL A 1 71 ? 1.716 6.105 -0.164 1 95.94 71 VAL A N 1
ATOM 523 C CA . VAL A 1 71 ? 2.342 7.422 -0.251 1 95.94 71 VAL A CA 1
ATOM 524 C C . VAL A 1 71 ? 1.288 8.508 -0.049 1 95.94 71 VAL A C 1
ATOM 526 O O . VAL A 1 71 ? 0.206 8.453 -0.638 1 95.94 71 VAL A O 1
ATOM 529 N N . SER A 1 72 ? 1.592 9.445 0.776 1 95.19 72 SER A N 1
ATOM 530 C CA . SER A 1 72 ? 0.652 10.531 1.031 1 95.19 72 SER A CA 1
ATOM 531 C C . SER A 1 72 ? 0.498 11.43 -0.192 1 95.19 72 SER A C 1
ATOM 533 O O . SER A 1 72 ? 1.361 11.438 -1.071 1 95.19 72 SER A O 1
ATOM 535 N N . ASN A 1 73 ? -0.637 12.188 -0.164 1 92.5 73 ASN A N 1
ATOM 536 C CA . ASN A 1 73 ? -0.662 13.375 -1.018 1 92.5 73 ASN A CA 1
ATOM 537 C C . ASN A 1 73 ? 0.425 14.375 -0.625 1 92.5 73 ASN A C 1
ATOM 539 O O . ASN A 1 73 ? 0.94 14.328 0.493 1 92.5 73 ASN A O 1
ATOM 543 N N . PRO A 1 74 ? 0.76 15.289 -1.594 1 94.38 74 PRO A N 1
ATOM 544 C CA . PRO A 1 74 ? 1.7 16.344 -1.221 1 94.38 74 PRO A CA 1
ATOM 545 C C . PRO A 1 74 ? 1.192 17.219 -0.066 1 94.38 74 PRO A C 1
ATOM 547 O O . PRO A 1 74 ? -0.005 17.5 0.016 1 94.38 74 PRO A O 1
ATOM 550 N N . THR A 1 75 ? 2.156 17.578 0.837 1 97.5 75 THR A N 1
ATOM 551 C CA . THR A 1 75 ? 1.784 18.438 1.951 1 97.5 75 THR A CA 1
ATOM 552 C C . THR A 1 75 ? 1.239 19.766 1.444 1 97.5 75 THR A C 1
ATOM 554 O O . THR A 1 75 ? 1.607 20.219 0.359 1 97.5 75 THR A O 1
ATOM 557 N N . ASN A 1 76 ? 0.392 20.359 2.299 1 97.31 76 ASN A N 1
ATOM 558 C CA . ASN A 1 76 ? -0.148 21.672 1.965 1 97.31 76 ASN A CA 1
ATOM 559 C C . ASN A 1 76 ? 0.823 22.781 2.34 1 97.31 76 ASN A C 1
ATOM 561 O O . ASN A 1 76 ? 1.971 22.516 2.701 1 97.31 76 ASN A O 1
ATOM 565 N N . ALA A 1 77 ? 0.341 24.016 2.246 1 98.19 77 ALA A N 1
ATOM 566 C CA . ALA A 1 77 ? 1.182 25.188 2.48 1 98.19 77 ALA A CA 1
ATOM 567 C C . ALA A 1 77 ? 1.717 25.203 3.91 1 98.19 77 ALA A C 1
ATOM 569 O O . ALA A 1 77 ? 2.785 25.766 4.176 1 98.19 77 ALA A O 1
ATOM 570 N N . LYS A 1 78 ? 1.014 24.578 4.785 1 98.31 78 LYS A N 1
ATOM 571 C CA . LYS A 1 78 ? 1.432 24.531 6.18 1 98.31 78 LYS A CA 1
ATOM 572 C C . LYS A 1 78 ? 2.324 23.328 6.449 1 98.31 78 LYS A C 1
ATOM 574 O O . LYS A 1 78 ? 2.674 23.047 7.598 1 98.31 78 LYS A O 1
ATOM 579 N N . GLY A 1 79 ? 2.689 22.594 5.398 1 98.69 79 GLY A N 1
ATOM 580 C CA . GLY A 1 79 ? 3.549 21.422 5.508 1 98.69 79 GLY A CA 1
ATOM 581 C C . GLY A 1 79 ? 2.842 20.203 6.086 1 98.69 79 GLY A C 1
ATOM 582 O O . GLY A 1 79 ? 3.488 19.266 6.562 1 98.69 79 GLY A O 1
ATOM 583 N N . GLU A 1 80 ? 1.475 20.25 6.059 1 98.62 80 GLU A N 1
ATOM 584 C CA . GLU A 1 80 ? 0.7 19.188 6.715 1 98.62 80 GLU A CA 1
ATOM 585 C C . GLU A 1 80 ? 0.328 18.094 5.734 1 98.62 80 GLU A C 1
ATOM 587 O O . GLU A 1 80 ? 0.023 18.359 4.57 1 98.62 80 GLU A O 1
ATOM 592 N N . TYR A 1 81 ? 0.35 16.922 6.258 1 97.56 81 TYR A N 1
ATOM 593 C CA . TYR A 1 81 ? -0.167 15.797 5.5 1 97.56 81 TYR A CA 1
ATOM 594 C C . TYR A 1 81 ? -1.161 14.992 6.332 1 97.56 81 TYR A C 1
ATOM 596 O O . TYR A 1 81 ? -1.146 15.055 7.562 1 97.56 81 TYR A O 1
ATOM 604 N N . THR A 1 82 ? -2.033 14.281 5.645 1 96.12 82 THR A N 1
ATOM 605 C CA . THR A 1 82 ? -2.912 13.266 6.219 1 96.12 82 THR A CA 1
ATOM 606 C C . THR A 1 82 ? -2.938 12.016 5.352 1 96.12 82 THR A C 1
ATOM 608 O O . THR A 1 82 ? -2.996 12.109 4.121 1 96.12 82 THR A O 1
ATOM 611 N N . ILE A 1 83 ? -2.748 10.922 6 1 95.25 83 ILE A N 1
ATOM 612 C CA . ILE A 1 83 ? -2.932 9.633 5.336 1 95.25 83 ILE A CA 1
ATOM 613 C C . ILE A 1 83 ? -4.074 8.867 6 1 95.25 83 ILE A C 1
ATOM 615 O O . ILE A 1 83 ? -4.195 8.859 7.227 1 95.25 83 ILE A O 1
ATOM 619 N N . GLY A 1 84 ? -4.922 8.258 5.207 1 93 84 GLY A N 1
ATOM 620 C CA . GLY A 1 84 ? -5.961 7.367 5.703 1 93 84 GLY A CA 1
ATOM 621 C C . GLY A 1 84 ? -5.992 6.031 4.988 1 93 84 GLY A C 1
ATOM 622 O O . GLY A 1 84 ? -5.91 5.973 3.762 1 93 84 GLY A O 1
ATOM 623 N N . VAL A 1 85 ? -6.078 4.969 5.777 1 92.12 85 VAL A N 1
ATOM 624 C CA . VAL A 1 85 ? -6.219 3.629 5.215 1 92.12 85 VAL A CA 1
ATOM 625 C C . VAL A 1 85 ? -7.18 2.809 6.074 1 92.12 85 VAL A C 1
ATOM 627 O O . VAL A 1 85 ? -7.352 3.092 7.266 1 92.12 85 VAL A O 1
ATOM 630 N N . ALA A 1 86 ? -7.82 1.865 5.43 1 89.75 86 ALA A N 1
ATOM 631 C CA . ALA A 1 86 ? -8.602 0.925 6.227 1 89.75 86 ALA A CA 1
ATOM 632 C C . ALA A 1 86 ? -7.711 0.148 7.191 1 89.75 86 ALA A C 1
ATOM 634 O O . ALA A 1 86 ? -6.59 -0.228 6.84 1 89.75 86 ALA A O 1
ATOM 635 N N . ALA A 1 87 ? -8.219 -0.125 8.367 1 91.75 87 ALA A N 1
ATOM 636 C CA . ALA A 1 87 ? -7.445 -0.859 9.367 1 91.75 87 ALA A CA 1
ATOM 637 C C . ALA A 1 87 ? -7.262 -2.316 8.953 1 91.75 87 ALA A C 1
ATOM 639 O O . ALA A 1 87 ? -6.398 -3.016 9.484 1 91.75 87 ALA A O 1
ATOM 640 N N . THR A 1 88 ? -8.164 -2.734 8.078 1 89.19 88 THR A N 1
ATOM 641 C CA . THR A 1 88 ? -8.133 -4.09 7.543 1 89.19 88 THR A CA 1
ATOM 642 C C . THR A 1 88 ? -8.219 -4.074 6.02 1 89.19 88 THR A C 1
ATOM 644 O O . THR A 1 88 ? -9.047 -3.365 5.445 1 89.19 88 THR A O 1
ATOM 647 N N . LEU A 1 89 ? -7.281 -4.863 5.449 1 87.69 89 LEU A N 1
ATOM 648 C CA . LEU A 1 89 ? -7.328 -4.973 3.994 1 87.69 89 LEU A CA 1
ATOM 649 C C . LEU A 1 89 ? -8.547 -5.777 3.551 1 87.69 89 LEU A C 1
ATOM 651 O O . LEU A 1 89 ? -9.18 -6.453 4.363 1 87.69 89 LEU A O 1
ATOM 655 N N . GLU A 1 90 ? -8.844 -5.672 2.285 1 81.88 90 GLU A N 1
ATOM 656 C CA . GLU A 1 90 ? -9.977 -6.414 1.739 1 81.88 90 GLU A CA 1
ATOM 657 C C . GLU A 1 90 ? -9.758 -7.922 1.86 1 81.88 90 GLU A C 1
ATOM 659 O O . GLU A 1 90 ? -10.719 -8.688 1.939 1 81.88 90 GLU A O 1
ATOM 664 N N . SER A 1 91 ? -8.492 -8.305 1.892 1 79.88 91 SER A N 1
ATOM 665 C CA . SER A 1 91 ? -8.148 -9.711 2.08 1 79.88 91 SER A CA 1
ATOM 666 C C . SER A 1 91 ? -8.531 -10.188 3.477 1 79.88 91 SER A C 1
ATOM 668 O O . SER A 1 91 ? -8.547 -11.391 3.742 1 79.88 91 SER A O 1
ATOM 670 N N . GLY A 1 92 ? -8.797 -9.273 4.324 1 83.88 92 GLY A N 1
ATOM 671 C CA . GLY A 1 92 ? -9.094 -9.609 5.707 1 83.88 92 GLY A CA 1
ATOM 672 C C . GLY A 1 92 ? -7.906 -9.43 6.633 1 83.88 92 GLY A C 1
ATOM 673 O O . GLY A 1 92 ? -8.047 -9.531 7.855 1 83.88 92 GLY A O 1
ATOM 674 N N . GLU A 1 93 ? -6.836 -9.188 6.047 1 87.5 93 GLU A N 1
ATOM 675 C CA . GLU A 1 93 ? -5.633 -9.039 6.859 1 87.5 93 GLU A CA 1
ATOM 676 C C . GLU A 1 93 ? -5.641 -7.707 7.609 1 87.5 93 GLU A C 1
ATOM 678 O O . GLU A 1 93 ? -5.871 -6.652 7.012 1 87.5 93 GLU A O 1
ATOM 683 N N . LYS A 1 94 ? -5.352 -7.758 8.883 1 90.25 94 LYS A N 1
ATOM 684 C CA . LYS A 1 94 ? -5.297 -6.562 9.719 1 90.25 94 LYS A CA 1
ATOM 685 C C . LYS A 1 94 ? -3.924 -5.898 9.633 1 90.25 94 LYS A C 1
ATOM 687 O O . LYS A 1 94 ? -2.898 -6.582 9.617 1 90.25 94 LYS A O 1
ATOM 692 N N . LEU A 1 95 ? -3.961 -4.574 9.68 1 92.44 95 LEU A N 1
ATOM 693 C CA . LEU A 1 95 ? -2.721 -3.814 9.781 1 92.44 95 LEU A CA 1
ATOM 694 C C . LEU A 1 95 ? -2.268 -3.715 11.234 1 92.44 95 LEU A C 1
ATOM 696 O O . LEU A 1 95 ? -3.027 -3.27 12.102 1 92.44 95 LEU A O 1
ATOM 700 N N . ILE A 1 96 ? -1.071 -4.125 11.594 1 90.38 96 ILE A N 1
ATOM 701 C CA . ILE A 1 96 ? -0.684 -4.254 12.992 1 90.38 96 ILE A CA 1
ATOM 702 C C . ILE A 1 96 ? 0.451 -3.279 13.312 1 90.38 96 ILE A C 1
ATOM 704 O O . ILE A 1 96 ? 0.402 -2.561 14.312 1 90.38 96 ILE A O 1
ATOM 708 N N . HIS A 1 97 ? 1.547 -3.328 12.727 1 92.88 97 HIS A N 1
ATOM 709 C CA . HIS A 1 97 ? 2.662 -2.416 12.953 1 92.88 97 HIS A CA 1
ATOM 710 C C . HIS A 1 97 ? 2.83 -1.451 11.781 1 92.88 97 HIS A C 1
ATOM 712 O O . HIS A 1 97 ? 3.145 -1.87 10.672 1 92.88 97 HIS A O 1
ATOM 718 N N . CYS A 1 98 ? 2.543 -0.16 12.172 1 96.88 98 CYS A N 1
ATOM 719 C CA . CYS A 1 98 ? 2.629 0.858 11.133 1 96.88 98 CYS A CA 1
ATOM 720 C C . CYS A 1 98 ? 3.645 1.933 11.5 1 96.88 98 CYS A C 1
ATOM 722 O O . CYS A 1 98 ? 3.795 2.275 12.672 1 96.88 98 CYS A O 1
ATOM 724 N N . LYS A 1 99 ? 4.277 2.445 10.508 1 98 99 LYS A N 1
ATOM 725 C CA . LYS A 1 99 ? 5.223 3.545 10.695 1 98 99 LYS A CA 1
ATOM 726 C C . LYS A 1 99 ? 5.188 4.504 9.516 1 98 99 LYS A C 1
ATOM 728 O O . LYS A 1 99 ? 4.754 4.137 8.422 1 98 99 LYS A O 1
ATOM 733 N N . VAL A 1 100 ? 5.641 5.738 9.742 1 98.56 100 VAL A N 1
ATOM 734 C CA . VAL A 1 100 ? 5.695 6.766 8.703 1 98.56 100 VAL A CA 1
ATOM 735 C C . VAL A 1 100 ? 7.148 7.164 8.453 1 98.56 100 VAL A C 1
ATOM 737 O O . VAL A 1 100 ? 7.922 7.34 9.391 1 98.56 100 VAL A O 1
ATOM 740 N N . THR A 1 101 ? 7.496 7.285 7.191 1 98.62 101 THR A N 1
ATOM 741 C CA . THR A 1 101 ? 8.828 7.727 6.793 1 98.62 101 THR A CA 1
ATOM 742 C C . THR A 1 101 ? 8.734 8.875 5.789 1 98.62 101 THR A C 1
ATOM 744 O O . THR A 1 101 ? 7.734 9.016 5.086 1 98.62 101 THR A O 1
ATOM 747 N N . LEU A 1 102 ? 9.82 9.633 5.719 1 98.81 102 LEU A N 1
ATOM 748 C CA . LEU A 1 102 ? 9.93 10.633 4.66 1 98.81 102 LEU A CA 1
ATOM 749 C C . LEU A 1 102 ? 10.07 9.969 3.297 1 98.81 102 LEU A C 1
ATOM 751 O O . LEU A 1 102 ? 10.773 8.969 3.16 1 98.81 102 LEU A O 1
ATOM 755 N N . LYS A 1 103 ? 9.414 10.609 2.346 1 97.88 103 LYS A N 1
ATOM 756 C CA . LYS A 1 103 ? 9.547 10.078 0.991 1 97.88 103 LYS A CA 1
ATOM 757 C C . LYS A 1 103 ? 10.242 11.086 0.075 1 97.88 103 LYS A C 1
ATOM 759 O O . LYS A 1 103 ? 11.234 10.758 -0.57 1 97.88 103 LYS A O 1
ATOM 764 N N . SER A 1 104 ? 9.68 12.312 0.041 1 96.75 104 SER A N 1
ATOM 765 C CA . SER A 1 104 ? 10.297 13.234 -0.907 1 96.75 104 SER A CA 1
ATOM 766 C C . SER A 1 104 ? 9.992 14.68 -0.541 1 96.75 104 SER A C 1
ATOM 768 O O . SER A 1 104 ? 9.008 14.961 0.151 1 96.75 104 SER A O 1
ATOM 770 N N . SER A 1 105 ? 10.805 15.523 -1.025 1 97.75 105 SER A N 1
ATOM 771 C CA . SER A 1 105 ? 10.641 16.969 -0.971 1 97.75 105 SER A CA 1
ATOM 772 C C . SER A 1 105 ? 10.85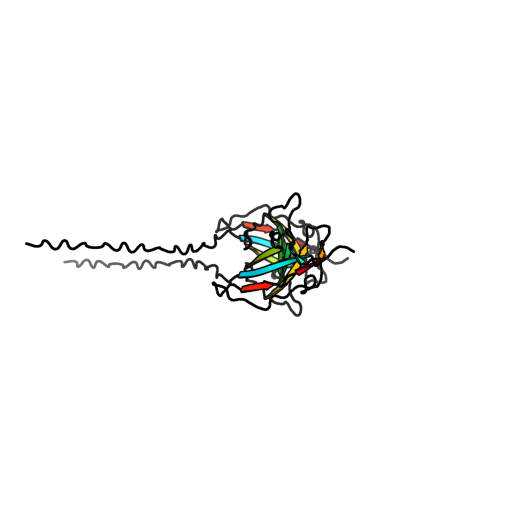9 17.609 -2.342 1 97.75 105 SER A C 1
ATOM 774 O O . SER A 1 105 ? 11.805 17.266 -3.051 1 97.75 105 SER A O 1
ATOM 776 N N . PRO A 1 106 ? 10 18.547 -2.658 1 96 106 PRO A N 1
ATOM 777 C CA . PRO A 1 106 ? 10.18 19.188 -3.961 1 96 106 PRO A CA 1
ATOM 778 C C . PRO A 1 106 ? 11.227 2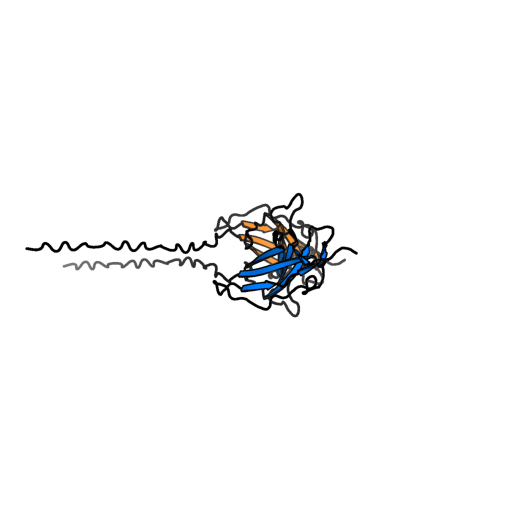0.297 -3.928 1 96 106 PRO A C 1
ATOM 780 O O . PRO A 1 106 ? 11.625 20.812 -4.977 1 96 106 PRO A O 1
ATOM 783 N N . LEU A 1 107 ? 11.586 20.656 -2.727 1 96.19 107 LEU A N 1
ATOM 784 C CA . LEU A 1 107 ? 12.562 21.734 -2.594 1 96.19 107 LEU A CA 1
ATOM 785 C C . LEU A 1 107 ? 13.977 21.219 -2.877 1 96.19 107 LEU A C 1
ATOM 787 O O . LEU A 1 107 ? 14.531 20.453 -2.084 1 96.19 107 LEU A O 1
ATOM 791 N N . LYS A 1 108 ? 14.547 21.703 -3.928 1 95.44 108 LYS A N 1
ATOM 792 C CA . LYS A 1 108 ? 15.891 21.281 -4.309 1 95.44 108 LYS A CA 1
ATOM 793 C C . LYS A 1 108 ? 16.906 21.625 -3.213 1 95.44 108 LYS A C 1
ATOM 795 O O . LYS A 1 108 ? 17.891 20.906 -3.031 1 95.44 108 LYS A O 1
ATOM 800 N N . THR A 1 109 ? 16.672 22.625 -2.473 1 95.19 109 THR A N 1
ATOM 801 C CA . THR A 1 109 ? 17.609 23.094 -1.455 1 95.19 109 THR A CA 1
ATOM 802 C C . THR A 1 109 ? 17.359 22.391 -0.124 1 95.19 109 THR A C 1
ATOM 804 O O . THR A 1 109 ? 18.078 22.609 0.845 1 95.19 109 THR A O 1
ATOM 807 N N . CYS A 1 110 ? 16.344 21.578 0.006 1 97.75 110 CYS A N 1
ATOM 808 C CA . CYS A 1 110 ? 15.969 20.906 1.25 1 97.75 110 CYS A CA 1
ATOM 809 C C . CYS A 1 110 ? 15.297 19.578 0.973 1 97.75 110 CYS A C 1
ATOM 811 O O . CYS A 1 110 ? 14.125 19.391 1.285 1 97.75 110 CYS A O 1
ATOM 813 N N . LYS A 1 111 ? 16.062 18.688 0.465 1 97.5 111 LYS A N 1
ATOM 814 C CA . LYS A 1 111 ? 15.422 17.469 -0.044 1 97.5 111 LYS A CA 1
ATOM 815 C C . LYS A 1 111 ? 16.047 16.234 0.578 1 97.5 111 LYS A C 1
ATOM 817 O O . LYS A 1 111 ? 15.633 15.109 0.278 1 97.5 111 LYS A O 1
ATOM 822 N N . VAL A 1 112 ? 17.094 16.406 1.385 1 98.38 112 VAL A N 1
ATOM 823 C CA . VAL A 1 112 ? 17.75 15.266 1.997 1 98.38 112 VAL A CA 1
ATOM 824 C C . VAL A 1 112 ? 17.016 14.859 3.27 1 98.38 112 VAL A C 1
ATOM 826 O O . VAL A 1 112 ? 16.938 15.633 4.227 1 98.38 112 VAL A O 1
ATOM 829 N N . PRO A 1 113 ? 16.516 13.688 3.309 1 98.56 113 PRO A N 1
ATOM 830 C CA . PRO A 1 113 ? 15.789 13.281 4.516 1 98.56 113 PRO A CA 1
ATOM 831 C C . PRO A 1 113 ? 16.703 13.164 5.734 1 98.56 113 PRO A C 1
ATOM 833 O O . PRO A 1 113 ? 17.906 12.891 5.59 1 98.56 113 PRO A O 1
ATOM 836 N N . THR A 1 114 ? 16.094 13.352 6.922 1 98.56 114 THR A N 1
ATOM 837 C CA . THR A 1 114 ? 16.844 13.164 8.164 1 98.56 114 THR A CA 1
ATOM 838 C C . THR A 1 114 ? 16.172 12.117 9.047 1 98.56 114 THR A C 1
ATOM 840 O O . THR A 1 114 ? 15.016 11.75 8.812 1 98.56 114 THR A O 1
ATOM 843 N N . ASN A 1 115 ? 16.938 11.68 10.039 1 98.56 115 ASN A N 1
ATOM 844 C CA . ASN A 1 115 ? 16.375 10.727 10.984 1 98.56 115 ASN A CA 1
ATOM 845 C C . ASN A 1 115 ? 15.836 11.422 12.234 1 98.56 115 ASN A C 1
ATOM 847 O O . ASN A 1 115 ? 15.562 10.773 13.242 1 98.56 115 ASN A O 1
ATOM 851 N N . ILE A 1 116 ? 15.82 12.812 12.227 1 98.31 116 ILE A N 1
ATOM 852 C CA . ILE A 1 116 ? 15.109 13.508 13.289 1 98.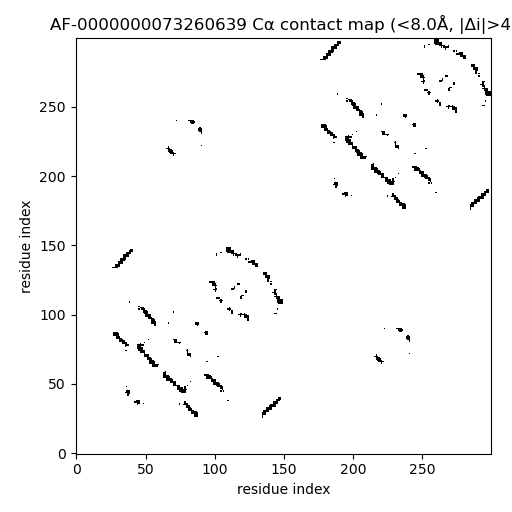31 116 ILE A CA 1
ATOM 853 C C . ILE A 1 116 ? 13.68 12.977 13.383 1 98.31 116 ILE A C 1
ATOM 855 O O . ILE A 1 116 ? 12.992 12.836 12.367 1 98.31 116 ILE A O 1
ATOM 859 N N . ASN A 1 117 ? 13.25 12.586 14.562 1 98.19 117 ASN A N 1
ATOM 860 C CA . ASN A 1 117 ? 11.953 11.977 14.852 1 98.19 117 ASN A CA 1
ATOM 861 C C . ASN A 1 117 ? 11.727 10.727 14 1 98.19 117 ASN A C 1
ATOM 863 O O . ASN A 1 117 ? 10.594 10.445 13.602 1 98.19 117 ASN A O 1
ATOM 867 N N . LYS A 1 118 ? 12.789 10.078 13.641 1 98.56 118 LYS A N 1
ATOM 868 C CA . LYS A 1 118 ? 12.773 8.797 12.953 1 98.56 118 LYS A CA 1
ATOM 869 C C . LYS A 1 118 ? 12.227 8.945 11.531 1 98.56 118 LYS A C 1
ATOM 871 O O . LYS A 1 118 ? 11.531 8.055 11.039 1 98.56 118 LYS A O 1
ATOM 876 N N . GLY A 1 119 ? 12.594 10.023 10.906 1 98.56 119 GLY A N 1
ATOM 877 C CA . GLY A 1 119 ? 12.078 10.305 9.578 1 98.56 119 GLY A CA 1
ATOM 878 C C . GLY A 1 119 ? 12.523 9.305 8.531 1 98.56 119 GLY A C 1
ATOM 879 O O . GLY A 1 119 ? 11.836 9.086 7.535 1 98.56 119 GLY A O 1
ATOM 880 N N . ILE A 1 120 ? 13.711 8.703 8.664 1 98.5 120 ILE A N 1
ATOM 881 C CA . ILE A 1 120 ? 14.219 7.715 7.723 1 98.5 120 ILE A CA 1
ATOM 882 C C . ILE A 1 120 ? 13.867 6.309 8.211 1 98.5 120 ILE A C 1
ATOM 884 O O . ILE A 1 120 ? 13.336 5.5 7.445 1 98.5 120 ILE A O 1
ATOM 888 N N . LYS A 1 121 ? 14.094 5.996 9.461 1 97.75 121 LYS A N 1
ATOM 889 C CA . LYS A 1 121 ? 13.898 4.668 10.039 1 97.75 121 LYS A CA 1
ATOM 890 C C . LYS A 1 121 ? 12.414 4.34 10.164 1 97.75 121 LYS A C 1
ATOM 892 O O . LYS A 1 121 ? 12.023 3.172 10.141 1 97.75 121 LYS A O 1
ATOM 897 N N . GLY A 1 122 ? 11.648 5.34 10.32 1 98.38 122 GLY A N 1
ATOM 898 C CA . GLY A 1 122 ? 10.211 5.176 10.469 1 98.38 122 GLY A CA 1
ATOM 899 C C . GLY A 1 122 ? 9.719 5.492 11.867 1 98.38 122 GLY A C 1
ATOM 900 O O . GLY A 1 122 ? 10.148 4.867 12.844 1 98.38 122 GLY A O 1
ATOM 901 N N . PHE A 1 123 ? 8.828 6.445 11.969 1 98.56 123 PHE A N 1
ATOM 902 C CA . PHE A 1 123 ? 8.156 6.754 13.219 1 98.56 123 PHE A CA 1
ATOM 903 C C . PHE A 1 123 ? 6.996 5.793 13.461 1 98.56 123 PHE A C 1
ATOM 905 O O . PHE A 1 123 ? 6.008 5.801 12.727 1 98.56 123 PHE A O 1
ATOM 912 N N . GLY A 1 124 ? 7.082 5.023 14.484 1 97.81 124 GLY A N 1
ATOM 913 C CA . GLY A 1 124 ? 6.055 4.047 14.805 1 97.81 124 GLY A CA 1
ATOM 914 C C . GLY A 1 124 ? 4.797 4.668 15.383 1 97.81 124 GLY A C 1
ATOM 915 O O . GLY A 1 124 ? 4.871 5.594 16.188 1 97.81 124 GLY A O 1
ATOM 916 N N . LEU A 1 125 ? 3.709 4.121 14.875 1 96.5 125 LEU A N 1
ATOM 917 C CA . LEU A 1 125 ? 2.412 4.602 15.336 1 96.5 125 LEU A CA 1
ATOM 918 C C . LEU A 1 125 ? 1.937 3.805 16.547 1 96.5 125 LEU A C 1
ATOM 920 O O . LEU A 1 125 ? 1.332 2.74 16.391 1 96.5 125 LEU A O 1
ATOM 924 N N . THR A 1 126 ? 2.172 4.312 17.688 1 90.12 126 THR A N 1
ATOM 925 C CA . THR A 1 126 ? 1.88 3.549 18.906 1 90.12 126 THR A CA 1
ATOM 926 C C . THR A 1 126 ? 0.824 4.258 19.75 1 90.12 126 THR A C 1
ATOM 928 O O . THR A 1 126 ? 0.057 3.609 20.453 1 90.12 126 THR A O 1
ATOM 931 N N . SER A 1 127 ? 0.722 5.496 19.641 1 83.69 127 SER A N 1
ATOM 932 C CA . SER A 1 127 ? -0.214 6.234 20.469 1 83.69 127 SER A CA 1
ATOM 933 C C . SER A 1 127 ? -1.427 6.699 19.672 1 83.69 127 SER A C 1
ATOM 935 O O . SER A 1 127 ? -1.299 7.52 18.766 1 83.69 127 SER A O 1
ATOM 937 N N . VAL A 1 128 ? -2.58 6.215 20.203 1 87.19 128 VAL A N 1
ATOM 938 C CA . VAL A 1 128 ? -3.812 6.516 19.484 1 87.19 128 VAL A CA 1
ATOM 939 C C . VAL A 1 128 ? -4.543 7.668 20.156 1 87.19 128 VAL A C 1
ATOM 941 O O . VAL A 1 128 ? -4.66 7.695 21.391 1 87.19 128 VAL A O 1
ATOM 944 N N . LYS A 1 129 ? -5 8.539 19.297 1 86.25 129 LYS A N 1
ATOM 945 C CA . LYS A 1 129 ? -5.887 9.594 19.797 1 86.25 129 LYS A CA 1
ATOM 946 C C . LYS A 1 129 ? -7.352 9.25 19.547 1 86.25 129 LYS A C 1
ATOM 948 O O . LYS A 1 129 ? -7.684 8.648 18.516 1 86.25 129 LYS A O 1
ATOM 953 N N . ARG A 1 130 ? -8.18 9.531 20.438 1 82.62 130 ARG A N 1
ATOM 954 C CA . ARG A 1 130 ? -9.602 9.234 20.344 1 82.62 130 ARG A CA 1
ATOM 955 C C . ARG A 1 130 ? -10.258 10.055 19.234 1 82.62 130 ARG A C 1
ATOM 957 O O . ARG A 1 130 ? -9.938 11.234 19.047 1 82.62 130 ARG A O 1
ATOM 964 N N . THR A 1 131 ? -11.078 9.32 18.391 1 85.81 131 THR A N 1
ATOM 965 C CA . THR A 1 131 ? -11.883 9.977 17.359 1 85.81 131 THR A CA 1
ATOM 966 C C . THR A 1 131 ? -13.367 9.781 17.641 1 85.81 131 THR A C 1
ATOM 968 O O . THR A 1 131 ? -13.742 9.102 18.594 1 85.81 131 THR A O 1
ATOM 971 N N . ASP A 1 132 ? -14.211 10.516 16.875 1 82.5 132 ASP A N 1
ATOM 972 C CA . ASP A 1 132 ? -15.656 10.383 17.016 1 82.5 132 ASP A CA 1
ATOM 973 C C . ASP A 1 132 ? -16.109 8.945 16.766 1 82.5 132 ASP A C 1
ATOM 975 O O . ASP A 1 132 ? -17.047 8.453 17.406 1 82.5 132 ASP A O 1
ATOM 979 N N . ASN A 1 133 ? -15.492 8.414 15.812 1 83.88 133 ASN A N 1
ATOM 980 C CA . ASN A 1 133 ? -15.688 6.988 15.57 1 83.88 133 ASN A CA 1
ATOM 981 C C . ASN A 1 133 ? -14.648 6.148 16.312 1 83.88 133 ASN A C 1
ATOM 983 O O . ASN A 1 133 ? -13.469 6.145 15.953 1 83.88 133 ASN A O 1
ATOM 987 N N . PRO A 1 134 ? -15.102 5.395 17.297 1 86.38 134 PRO A N 1
ATOM 988 C CA . PRO A 1 134 ? -14.148 4.664 18.125 1 86.38 134 PRO A CA 1
ATOM 989 C C . PRO A 1 134 ? -13.367 3.604 17.359 1 86.38 134 PRO A C 1
ATOM 991 O O . PRO A 1 134 ? -12.328 3.133 17.828 1 86.38 134 PRO A O 1
ATOM 994 N N . LYS A 1 135 ? -13.844 3.209 16.188 1 88.62 135 LYS A N 1
ATOM 995 C CA . LYS A 1 135 ? -13.133 2.203 15.406 1 88.62 135 LYS A CA 1
ATOM 996 C C . LYS A 1 135 ? -11.953 2.82 14.664 1 88.62 135 LYS A C 1
ATOM 998 O O . LYS A 1 135 ? -11.047 2.107 14.211 1 88.62 135 LYS A O 1
ATOM 1003 N N . ASP A 1 136 ? -12.047 4.113 14.57 1 91.06 136 ASP A N 1
ATOM 1004 C CA . ASP A 1 136 ? -10.953 4.809 13.891 1 91.06 136 ASP A CA 1
ATOM 1005 C C . ASP A 1 136 ? -9.789 5.051 14.844 1 91.06 136 ASP A C 1
ATOM 1007 O O . ASP A 1 136 ? -9.992 5.355 16.016 1 91.06 136 ASP A O 1
ATOM 1011 N N . LYS A 1 137 ? -8.617 4.855 14.336 1 93.25 137 LYS A N 1
ATOM 1012 C CA . LYS A 1 137 ? -7.398 5.176 15.07 1 93.25 137 LYS A CA 1
ATOM 1013 C C . LYS A 1 137 ? -6.688 6.379 14.453 1 93.25 137 LYS A C 1
ATOM 1015 O O . LYS A 1 137 ? -6.27 6.332 13.297 1 93.25 137 LYS A O 1
ATOM 1020 N N . LEU A 1 138 ? -6.617 7.422 15.266 1 95.31 138 LEU A N 1
ATOM 1021 C CA . LEU A 1 138 ? -5.91 8.625 14.836 1 95.31 138 LEU A CA 1
ATOM 1022 C C . LEU A 1 138 ? -4.516 8.68 15.453 1 95.31 138 LEU A C 1
ATOM 1024 O O . LEU A 1 138 ? -4.367 8.586 16.672 1 95.31 138 LEU A O 1
ATOM 1028 N N . PHE A 1 139 ? -3.539 8.859 14.625 1 97.25 139 PHE A N 1
ATOM 1029 C CA . PHE A 1 139 ? -2.158 9.008 15.07 1 97.25 139 PHE A CA 1
ATOM 1030 C C . PHE A 1 139 ? -1.608 10.375 14.672 1 97.25 139 PHE A C 1
ATOM 1032 O O . PHE A 1 139 ? -1.686 10.758 13.508 1 97.25 139 PHE A O 1
ATOM 1039 N N . LEU A 1 140 ? -1.049 11 15.609 1 97.5 140 LEU A N 1
ATOM 1040 C CA . LEU A 1 140 ? -0.333 12.25 15.359 1 97.5 140 LEU A CA 1
ATOM 1041 C C . LEU A 1 140 ? 1.172 12.008 15.305 1 97.5 140 LEU A C 1
ATOM 1043 O O . LEU A 1 140 ? 1.759 11.477 16.25 1 97.5 140 LEU A O 1
ATOM 1047 N N . VAL A 1 141 ? 1.716 12.391 14.234 1 98.44 141 VAL A N 1
ATOM 1048 C CA . VAL A 1 141 ? 3.143 12.188 14.008 1 98.44 141 VAL A CA 1
ATOM 1049 C C . VAL A 1 141 ? 3.896 13.5 14.258 1 98.44 141 VAL A C 1
ATOM 1051 O O . VAL A 1 141 ? 3.467 14.562 13.805 1 98.44 141 VAL A O 1
ATOM 1054 N N . PRO A 1 142 ? 4.98 13.414 15 1 98.31 142 PRO A N 1
ATOM 1055 C CA . PRO A 1 142 ? 5.773 14.641 15.133 1 98.31 142 PRO A CA 1
ATOM 1056 C C . PRO A 1 142 ? 6.34 15.125 13.805 1 98.31 142 PRO A C 1
ATOM 1058 O O . PRO A 1 142 ? 6.352 14.375 12.82 1 98.31 142 PRO A O 1
ATOM 1061 N N . ALA A 1 143 ? 6.77 16.328 13.859 1 98.75 143 ALA A N 1
ATOM 1062 C CA . ALA A 1 143 ? 7.324 16.906 12.641 1 98.75 143 ALA A CA 1
ATOM 1063 C C . ALA A 1 143 ? 8.5 16.062 12.125 1 98.75 143 ALA A C 1
ATOM 1065 O O . ALA A 1 143 ? 9.336 15.617 12.914 1 98.75 143 ALA A O 1
ATOM 1066 N N . LEU A 1 144 ? 8.523 15.844 10.836 1 98.88 144 LEU A N 1
ATOM 1067 C CA . LEU A 1 144 ? 9.641 15.203 10.148 1 98.88 144 LEU A CA 1
ATOM 1068 C C . LEU A 1 144 ? 10.422 16.219 9.328 1 98.88 144 LEU A C 1
ATOM 1070 O O . LEU A 1 144 ? 9.867 17.219 8.867 1 98.88 144 LEU A O 1
ATOM 1074 N N . PHE A 1 145 ? 11.742 15.891 9.117 1 98.88 145 PHE A N 1
ATOM 1075 C CA . PHE A 1 145 ? 12.586 16.969 8.602 1 98.88 145 PHE A CA 1
ATOM 1076 C C . PHE A 1 145 ? 13.406 16.484 7.414 1 98.88 145 PHE A C 1
ATOM 1078 O O . PHE A 1 145 ? 14.023 15.422 7.465 1 98.88 145 PHE A O 1
ATOM 1085 N N . PHE A 1 146 ? 13.375 17.328 6.398 1 98.81 146 PHE A N 1
ATOM 1086 C CA . PHE A 1 146 ? 14.453 17.312 5.414 1 98.81 146 PHE A CA 1
ATOM 1087 C C . PHE A 1 146 ? 15.523 18.344 5.762 1 98.81 146 PHE A C 1
ATOM 1089 O O . PHE A 1 146 ? 15.312 19.203 6.617 1 98.81 146 PHE A O 1
ATOM 1096 N N . THR A 1 147 ? 16.672 18.125 5.148 1 98.31 147 THR A N 1
ATOM 1097 C CA . THR A 1 147 ? 17.75 19.094 5.328 1 98.31 147 THR A CA 1
ATOM 1098 C C . THR A 1 147 ? 18.438 19.391 4.004 1 98.31 147 THR A C 1
ATOM 1100 O O . THR A 1 147 ? 18.156 18.734 2.99 1 98.31 147 THR A O 1
ATOM 1103 N N . SER A 1 148 ? 19.25 20.438 3.965 1 93.94 148 SER A N 1
ATOM 1104 C CA . SER A 1 148 ? 19.953 20.859 2.756 1 93.94 148 SER A CA 1
ATOM 1105 C C . SER A 1 148 ? 21.047 19.875 2.375 1 93.94 148 SER A C 1
ATOM 1107 O O . SER A 1 148 ? 21.609 19.203 3.24 1 93.94 148 SER A O 1
ATOM 1109 N N . SER A 1 149 ? 21.062 19.656 1.025 1 82.75 149 SER A N 1
ATOM 1110 C CA . SER A 1 149 ? 22.156 18.844 0.531 1 82.75 149 SER A CA 1
ATOM 1111 C C . SER A 1 149 ? 23.516 19.484 0.826 1 82.75 149 SER A C 1
ATOM 1113 O O . SER A 1 149 ? 23.625 20.719 0.807 1 82.75 149 SER A O 1
ATOM 1115 N N . LYS A 1 150 ? 24.422 18.812 1.585 1 63.25 150 LYS A N 1
ATOM 1116 C CA . LYS A 1 150 ? 25.781 19.344 1.728 1 63.25 150 LYS A CA 1
ATOM 1117 C C . LYS A 1 150 ? 26.406 19.625 0.364 1 63.25 150 LYS A C 1
ATOM 1119 O O . LYS A 1 150 ? 26.078 18.953 -0.621 1 63.25 150 LYS A O 1
ATOM 1124 N N . MET B 1 1 ? -68 42.281 29.984 1 31.2 1 MET B N 1
ATOM 1125 C CA . MET B 1 1 ? -67.688 40.969 29.391 1 31.2 1 MET B CA 1
ATOM 1126 C C . MET B 1 1 ? -66.375 41.031 28.625 1 31.2 1 MET B C 1
ATOM 1128 O O . MET B 1 1 ? -66.312 41.594 27.531 1 31.2 1 MET B O 1
ATOM 1132 N N . ALA B 1 2 ? -65.25 41.188 29.344 1 41.31 2 ALA B N 1
ATOM 1133 C CA . ALA B 1 2 ? -63.844 41.25 28.922 1 41.31 2 ALA B CA 1
ATOM 1134 C C . ALA B 1 2 ? -63.438 40 28.188 1 41.31 2 ALA B C 1
ATOM 1136 O O . ALA B 1 2 ? -63.594 38.875 28.688 1 41.31 2 ALA B O 1
ATOM 1137 N N . ARG B 1 3 ? -63.562 39.969 26.797 1 39.5 3 ARG B N 1
ATOM 1138 C CA . ARG B 1 3 ? -63.094 38.938 25.859 1 39.5 3 ARG B CA 1
ATOM 1139 C C . ARG B 1 3 ? -61.594 38.719 26.016 1 39.5 3 ARG B C 1
ATOM 1141 O O . ARG B 1 3 ? -60.812 39.656 25.844 1 39.5 3 ARG B O 1
ATOM 1148 N N . ASN B 1 4 ? -61.156 37.969 27.031 1 46.5 4 ASN B N 1
ATOM 1149 C CA . ASN B 1 4 ? -59.781 37.469 27.125 1 46.5 4 ASN B CA 1
ATOM 1150 C C . ASN B 1 4 ? -59.344 36.812 25.812 1 46.5 4 ASN B C 1
ATOM 1152 O O . ASN B 1 4 ? -59.906 35.812 25.375 1 46.5 4 ASN B O 1
ATOM 1156 N N . LEU B 1 5 ? -58.844 37.625 24.859 1 43.47 5 LEU B N 1
ATOM 1157 C CA . LEU B 1 5 ? -58.156 37.156 23.656 1 43.47 5 LEU B CA 1
ATOM 1158 C C . LEU B 1 5 ? -56.938 36.312 24.031 1 43.47 5 LEU B C 1
ATOM 1160 O O . LEU B 1 5 ? -56 36.812 24.672 1 43.47 5 LEU B O 1
ATOM 1164 N N . ILE B 1 6 ? -57.156 35 24.219 1 47.53 6 ILE B N 1
ATOM 1165 C CA . ILE B 1 6 ? -56.062 34.031 24.375 1 47.53 6 ILE B CA 1
ATOM 1166 C C . ILE B 1 6 ? -55.188 34.031 23.125 1 47.53 6 ILE B C 1
ATOM 1168 O O . ILE B 1 6 ? -55.656 33.781 22.016 1 47.53 6 ILE B O 1
ATOM 1172 N N . ILE B 1 7 ? -54.156 34.938 23.109 1 46.38 7 ILE B N 1
ATOM 1173 C CA . ILE B 1 7 ? -53.125 34.875 22.078 1 46.38 7 ILE B CA 1
ATOM 1174 C C . ILE B 1 7 ? -52.375 33.531 22.172 1 46.38 7 ILE B C 1
ATOM 1176 O O . ILE B 1 7 ? -51.75 33.219 23.188 1 46.38 7 ILE B O 1
ATOM 1180 N N . PHE B 1 8 ? -52.844 32.438 21.453 1 48.03 8 PHE B N 1
ATOM 1181 C CA . PHE B 1 8 ? -52.094 31.219 21.234 1 48.03 8 PHE B CA 1
ATOM 1182 C C . PHE B 1 8 ? -50.781 31.5 20.484 1 48.03 8 PHE B C 1
ATOM 1184 O O . PHE B 1 8 ? -50.812 31.906 19.312 1 48.03 8 PHE B O 1
ATOM 1191 N N . SER B 1 9 ? -49.75 31.938 21.219 1 46.78 9 SER B N 1
ATOM 1192 C CA . SER B 1 9 ? -48.406 31.984 20.625 1 46.78 9 SER B CA 1
ATOM 1193 C C . SER B 1 9 ? -47.969 30.625 20.094 1 46.78 9 SER B C 1
ATOM 1195 O O . SER B 1 9 ? -47.875 29.656 20.844 1 46.78 9 SER B O 1
ATOM 1197 N N . LEU B 1 10 ? -48.281 30.297 18.812 1 46.94 10 LEU B N 1
ATOM 1198 C CA . LEU B 1 10 ? -47.688 29.156 18.109 1 46.94 10 LEU B CA 1
ATOM 1199 C C . LEU B 1 10 ? -46.188 29.219 18.125 1 46.94 10 LEU B C 1
ATOM 1201 O O . LEU B 1 10 ? -45.594 30.094 17.484 1 46.94 10 LEU B O 1
ATOM 1205 N N . VAL B 1 11 ? -45.5 28.797 19.234 1 46.59 11 VAL B N 1
ATOM 1206 C CA . VAL B 1 11 ? -44.062 28.578 19.234 1 46.59 11 VAL B CA 1
ATOM 1207 C C . VAL B 1 11 ? -43.688 27.562 18.141 1 46.59 11 VAL B C 1
ATOM 1209 O O . VAL B 1 11 ? -44.156 26.406 18.188 1 46.59 11 VAL B O 1
ATOM 1212 N N . VAL B 1 12 ? -43.406 28.016 16.875 1 47.81 12 VAL B N 1
ATOM 1213 C CA . VAL B 1 12 ? -42.844 27.203 15.812 1 47.81 12 VAL B CA 1
ATOM 1214 C C . VAL B 1 12 ? -41.5 26.641 16.266 1 47.81 12 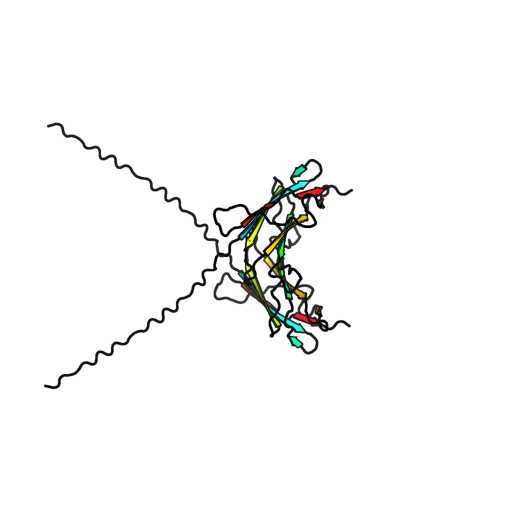VAL B C 1
ATOM 1216 O O . VAL B 1 12 ? -40.531 27.406 16.516 1 47.81 12 VAL B O 1
ATOM 1219 N N . LEU B 1 13 ? -41.469 25.547 17.047 1 43.31 13 LEU B N 1
ATOM 1220 C CA . LEU B 1 13 ? -40.25 24.766 17.281 1 43.31 13 LEU B CA 1
ATOM 1221 C C . LEU B 1 13 ? -39.594 24.359 15.953 1 43.31 13 LEU B C 1
ATOM 1223 O O . LEU B 1 13 ? -40.188 23.578 15.188 1 43.31 13 LEU B O 1
ATOM 1227 N N . SER B 1 14 ? -38.844 25.328 15.375 1 45.25 14 SER B N 1
ATOM 1228 C CA . SER B 1 14 ? -38 24.953 14.242 1 45.25 14 SER B CA 1
ATOM 1229 C C . SER B 1 14 ? -37.125 23.766 14.586 1 45.25 14 SER B C 1
ATOM 1231 O O . SER B 1 14 ? -36.25 23.844 15.445 1 45.25 14 SER B O 1
ATOM 1233 N N . MET B 1 15 ? -37.594 22.547 14.492 1 39.78 15 MET B N 1
ATOM 1234 C CA . MET B 1 15 ? -36.75 21.359 14.484 1 39.78 15 MET B CA 1
ATOM 1235 C C . MET B 1 15 ? -35.562 21.516 13.516 1 39.78 15 MET B C 1
ATOM 1237 O O . MET B 1 15 ? -35.781 21.641 12.305 1 39.78 15 MET B O 1
ATOM 1241 N N . ILE B 1 16 ? -34.594 22.203 13.812 1 36.09 16 ILE B N 1
ATOM 1242 C CA . ILE B 1 16 ? -33.344 22.016 13.07 1 36.09 16 ILE B CA 1
ATOM 1243 C C . ILE B 1 16 ? -32.969 20.531 13.016 1 36.09 16 ILE B C 1
ATOM 1245 O O . ILE B 1 16 ? -32.656 19.938 14.031 1 36.09 16 ILE B O 1
ATOM 1249 N N . ALA B 1 17 ? -33.625 19.656 12.172 1 34.94 17 ALA B N 1
ATOM 1250 C CA . ALA B 1 17 ? -33.031 18.375 11.766 1 34.94 17 ALA B CA 1
ATOM 1251 C C . ALA B 1 17 ? -31.547 18.531 11.422 1 34.94 17 ALA B C 1
ATOM 1253 O O . ALA B 1 17 ? -31.203 19.203 10.438 1 34.94 17 ALA B O 1
ATOM 1254 N N . ILE B 1 18 ? -30.703 18.688 12.391 1 37 18 ILE B N 1
ATOM 1255 C CA . ILE B 1 18 ? -29.297 18.422 12.094 1 37 18 ILE B CA 1
ATOM 1256 C C . ILE B 1 18 ? -29.172 17.125 11.297 1 37 18 ILE B C 1
ATOM 1258 O O . ILE B 1 18 ? -29.469 16.047 11.805 1 37 18 ILE B O 1
ATOM 1262 N N . ALA B 1 19 ? -29.453 17.156 9.977 1 34.78 19 ALA B N 1
ATOM 1263 C CA . ALA B 1 19 ? -29.062 16.109 9.047 1 34.78 19 ALA B CA 1
ATOM 1264 C C . ALA B 1 19 ? -27.656 15.609 9.328 1 34.78 19 ALA B C 1
ATOM 1266 O O . ALA B 1 19 ? -26.703 16.375 9.266 1 34.78 19 ALA B O 1
ATOM 1267 N N . SER B 1 20 ? -27.516 14.875 10.344 1 35.28 20 SER B N 1
ATOM 1268 C CA . SER B 1 20 ? -26.312 14.047 10.34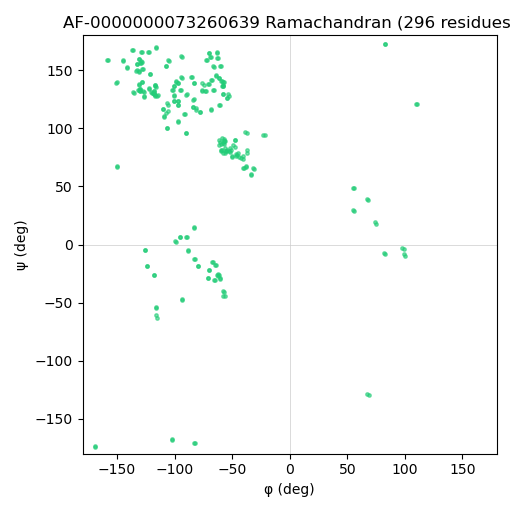4 1 35.28 20 SER B CA 1
ATOM 1269 C C . SER B 1 20 ? -26.016 13.516 8.945 1 35.28 20 SER B C 1
ATOM 1271 O O . SER B 1 20 ? -26.812 12.758 8.383 1 35.28 20 SER B O 1
ATOM 1273 N N . SER B 1 21 ? -25.672 14.43 8.047 1 34.84 21 SER B N 1
ATOM 1274 C CA . SER B 1 21 ? -25.156 13.844 6.812 1 34.84 21 SER B CA 1
ATOM 1275 C C . SER B 1 21 ? -24.266 12.633 7.105 1 34.84 21 SER B C 1
ATOM 1277 O O . SER B 1 21 ? -23.203 12.773 7.695 1 34.84 21 SER B O 1
ATOM 1279 N N . GLU B 1 22 ? -24.844 11.664 7.594 1 36.78 22 GLU B N 1
ATOM 1280 C CA . GLU B 1 22 ? -24.109 10.406 7.441 1 36.78 22 GLU B CA 1
ATOM 1281 C C . GLU B 1 22 ? -23.328 10.391 6.133 1 36.78 22 GLU B C 1
ATOM 1283 O O . GLU B 1 22 ? -23.922 10.375 5.051 1 36.78 22 GLU B O 1
ATOM 1288 N N . THR B 1 23 ? -22.406 11.289 5.895 1 37.66 23 THR B N 1
ATOM 1289 C CA . THR B 1 23 ? -21.594 11.062 4.707 1 37.66 23 THR B CA 1
ATOM 1290 C C . THR B 1 23 ? -21.422 9.57 4.441 1 37.66 23 THR B C 1
ATOM 1292 O O . THR B 1 23 ? -20.797 8.867 5.234 1 37.66 23 THR B O 1
ATOM 1295 N N . LYS B 1 24 ? -22.5 8.914 4.121 1 44.28 24 LYS B N 1
ATOM 1296 C CA . LYS B 1 24 ? -22.406 7.566 3.574 1 44.28 24 LYS B CA 1
ATOM 1297 C C . LYS B 1 24 ? -21.031 7.32 2.936 1 44.28 24 LYS B C 1
ATOM 1299 O O . LYS B 1 24 ? -20.609 8.07 2.055 1 44.28 24 LYS B O 1
ATOM 1304 N N . LYS B 1 25 ? -20.297 6.797 3.742 1 50.5 25 LYS B N 1
ATOM 1305 C CA . LYS B 1 25 ? -19.047 6.375 3.107 1 50.5 25 LYS B CA 1
ATOM 1306 C C . LYS B 1 25 ? -19.297 5.859 1.694 1 50.5 25 LYS B C 1
ATOM 1308 O O . LYS B 1 25 ? -20.016 4.871 1.507 1 50.5 25 LYS B O 1
ATOM 1313 N N . LYS B 1 26 ? -19.484 6.832 0.654 1 57.41 26 LYS B N 1
ATOM 1314 C CA . LYS B 1 26 ? -19.656 6.41 -0.732 1 57.41 26 LYS B CA 1
ATOM 1315 C C . LYS B 1 26 ? -18.781 5.199 -1.056 1 57.41 26 LYS B C 1
ATOM 1317 O O . LYS B 1 26 ? -17.562 5.242 -0.871 1 57.41 26 LYS B O 1
ATOM 1322 N N . ASP B 1 27 ? -19.406 4.078 -0.957 1 64.31 27 ASP B N 1
ATOM 1323 C CA . ASP B 1 27 ? -18.766 2.863 -1.453 1 64.31 27 ASP B CA 1
ATOM 1324 C C . ASP B 1 27 ? -18.188 3.076 -2.855 1 64.31 27 ASP B C 1
ATOM 1326 O O . ASP B 1 27 ? -18.953 3.193 -3.824 1 64.31 27 ASP B O 1
ATOM 1330 N N . LEU B 1 28 ? -16.922 3.518 -3.002 1 80.38 28 LEU B N 1
ATOM 1331 C CA . LEU B 1 28 ? -16.312 3.836 -4.289 1 80.38 28 LEU B CA 1
ATOM 1332 C C . LEU B 1 28 ? -15.781 2.576 -4.969 1 80.38 28 LEU B C 1
ATOM 1334 O O . LEU B 1 28 ? -15.141 2.656 -6.02 1 80.38 28 LEU B O 1
ATOM 1338 N N . GLY B 1 29 ? -16.203 1.42 -4.469 1 89.38 29 GLY B N 1
ATOM 1339 C CA . GLY B 1 29 ? -15.859 0.161 -5.113 1 89.38 29 GLY B CA 1
ATOM 1340 C C . GLY B 1 29 ? -14.492 -0.36 -4.727 1 89.38 29 GLY B C 1
ATOM 1341 O O . GLY B 1 29 ? -13.75 0.301 -3.99 1 89.38 29 GLY B O 1
ATOM 1342 N N . LYS B 1 30 ? -14.266 -1.58 -5.203 1 91.88 30 LYS B N 1
ATOM 1343 C CA . LYS B 1 30 ? -13.016 -2.264 -4.883 1 91.88 30 LYS B CA 1
ATOM 1344 C C . LYS B 1 30 ? -12.328 -2.768 -6.148 1 91.88 30 LYS B C 1
ATOM 1346 O O . LYS B 1 30 ? -12.969 -2.963 -7.18 1 91.88 30 LYS B O 1
ATOM 1351 N N . ILE B 1 31 ? -11.094 -2.826 -6.059 1 93.94 31 ILE B N 1
ATOM 1352 C CA . ILE B 1 31 ? -10.281 -3.557 -7.027 1 93.94 31 ILE B CA 1
ATOM 1353 C C . ILE B 1 31 ? -9.961 -4.945 -6.484 1 93.94 31 ILE B C 1
ATOM 1355 O O . ILE B 1 31 ? -9.406 -5.078 -5.387 1 93.94 31 ILE B O 1
ATOM 1359 N N . ILE B 1 32 ? -10.367 -5.926 -7.184 1 94.56 32 ILE B N 1
ATOM 1360 C CA . ILE B 1 32 ? -10.109 -7.312 -6.812 1 94.56 32 ILE B CA 1
ATOM 1361 C C . ILE B 1 32 ? -9.25 -7.984 -7.883 1 94.56 32 ILE B C 1
ATOM 1363 O O . ILE B 1 32 ? -9.578 -7.93 -9.07 1 94.56 32 ILE B O 1
ATOM 1367 N N . VAL B 1 33 ? -8.18 -8.594 -7.465 1 97.38 33 VAL B N 1
ATOM 1368 C CA . VAL B 1 33 ? -7.25 -9.242 -8.375 1 97.38 33 VAL B CA 1
ATOM 1369 C C . VAL B 1 33 ? -7.137 -10.727 -8.031 1 97.38 33 VAL B C 1
ATOM 1371 O O . VAL B 1 33 ? -7.004 -11.086 -6.859 1 97.38 33 VAL B O 1
ATOM 1374 N N . HIS B 1 34 ? -7.266 -11.5 -9.062 1 97.25 34 HIS B N 1
ATOM 1375 C CA . HIS B 1 34 ? -7.129 -12.938 -8.898 1 97.25 34 HIS B CA 1
ATOM 1376 C C . HIS B 1 34 ? -6.129 -13.516 -9.898 1 97.25 34 HIS B C 1
ATOM 1378 O O . HIS B 1 34 ? -6.129 -13.133 -11.07 1 97.25 34 HIS B O 1
ATOM 1384 N N . GLY B 1 35 ? -5.273 -14.5 -9.398 1 98.44 35 GLY B N 1
ATOM 1385 C CA . GLY B 1 35 ? -4.332 -15.156 -10.289 1 98.44 35 GLY B CA 1
ATOM 1386 C C . GLY B 1 35 ? -3.672 -16.375 -9.664 1 98.44 35 GLY B C 1
ATOM 1387 O O . GLY B 1 35 ? -4.094 -16.828 -8.602 1 98.44 35 GLY B O 1
ATOM 1388 N N . THR B 1 36 ? -2.713 -16.875 -10.445 1 98.81 36 THR B N 1
ATOM 1389 C CA . THR B 1 36 ? -1.996 -18.062 -9.992 1 98.81 36 THR B CA 1
ATOM 1390 C C . THR B 1 36 ? -0.49 -17.891 -10.164 1 98.81 36 THR B C 1
ATOM 1392 O O . THR B 1 36 ? -0.044 -17.156 -11.055 1 98.81 36 THR B O 1
ATOM 1395 N N . VAL B 1 37 ? 0.253 -18.531 -9.281 1 98.94 37 VAL B N 1
ATOM 1396 C CA . VAL B 1 37 ? 1.71 -18.562 -9.359 1 98.94 37 VAL B CA 1
ATOM 1397 C C . VAL B 1 37 ? 2.199 -19.984 -9.547 1 98.94 37 VAL B C 1
ATOM 1399 O O . VAL B 1 37 ? 1.799 -20.891 -8.805 1 98.94 37 VAL B O 1
ATOM 1402 N N . LEU B 1 38 ? 3.098 -20.125 -10.508 1 98.81 38 LEU B N 1
ATOM 1403 C CA . LEU B 1 38 ? 3.598 -21.453 -10.859 1 98.81 38 LEU B CA 1
ATOM 1404 C C . LEU B 1 38 ? 5.121 -21.469 -10.914 1 98.81 38 LEU B C 1
ATOM 1406 O O . LEU B 1 38 ? 5.75 -20.406 -11.016 1 98.81 38 LEU B O 1
ATOM 1410 N N . CYS B 1 39 ? 5.605 -22.656 -10.805 1 98.56 39 CYS B N 1
ATOM 1411 C CA . CYS B 1 39 ? 6.996 -22.906 -11.18 1 98.56 39 CYS B CA 1
ATOM 1412 C C . CYS B 1 39 ? 7.105 -23.281 -12.648 1 98.56 39 CYS B C 1
ATOM 1414 O O . CYS B 1 39 ? 6.398 -24.172 -13.117 1 98.56 39 CYS B O 1
ATOM 1416 N N . LYS B 1 40 ? 7.996 -22.547 -13.289 1 97.62 40 LYS B N 1
ATOM 1417 C CA . LYS B 1 40 ? 8.109 -22.719 -14.734 1 97.62 40 LYS B CA 1
ATOM 1418 C C . LYS B 1 40 ? 8.391 -24.172 -15.102 1 97.62 40 LYS B C 1
ATOM 1420 O O . LYS B 1 40 ? 7.82 -24.703 -16.047 1 97.62 40 LYS B O 1
ATOM 1425 N N . GLN B 1 41 ? 9.344 -24.703 -14.281 1 92.81 41 GLN B N 1
ATOM 1426 C CA . GLN B 1 41 ? 9.633 -26.109 -14.516 1 92.81 41 GLN B CA 1
ATOM 1427 C C . GLN B 1 41 ? 8.445 -26.984 -14.109 1 92.81 41 GLN B C 1
ATOM 1429 O O . GLN B 1 41 ? 8.039 -26.984 -12.953 1 92.81 41 GLN B O 1
ATOM 1434 N N . GLY B 1 42 ? 7.805 -27.703 -15.039 1 92.12 42 GLY B N 1
ATOM 1435 C CA . GLY B 1 42 ? 6.715 -28.609 -14.766 1 92.12 42 GLY B CA 1
ATOM 1436 C C . GLY B 1 42 ? 5.367 -27.922 -14.641 1 92.12 42 GLY B C 1
ATOM 1437 O O . GLY B 1 42 ? 4.332 -28.594 -14.547 1 92.12 42 GLY B O 1
ATOM 1438 N N . ASN B 1 43 ? 5.422 -26.656 -14.648 1 94.25 43 ASN B N 1
ATOM 1439 C CA . ASN B 1 43 ? 4.191 -25.891 -14.477 1 94.25 43 ASN B CA 1
ATOM 1440 C C . ASN B 1 43 ? 3.449 -26.281 -13.211 1 94.25 43 ASN B C 1
ATOM 1442 O O . ASN B 1 43 ? 2.246 -26.547 -13.242 1 94.25 43 ASN B O 1
ATOM 1446 N N . LYS B 1 44 ? 4.164 -26.328 -12.172 1 96.88 44 LYS B N 1
ATOM 1447 C CA . LYS B 1 44 ? 3.6 -26.734 -10.883 1 96.88 44 LYS B CA 1
ATOM 1448 C C . LYS B 1 44 ? 3.221 -25.531 -10.047 1 96.88 44 LYS B C 1
ATOM 1450 O O . LYS B 1 44 ? 3.959 -24.531 -10 1 96.88 44 LYS B O 1
ATOM 1455 N N . THR B 1 45 ? 2.062 -25.703 -9.414 1 98.38 45 THR B N 1
ATOM 1456 C CA . THR B 1 45 ? 1.606 -24.609 -8.562 1 98.38 45 THR B CA 1
ATOM 1457 C C . THR B 1 45 ? 2.564 -24.391 -7.391 1 98.38 45 THR B C 1
ATOM 1459 O O . THR B 1 45 ? 3.168 -25.359 -6.902 1 98.38 45 THR B O 1
ATOM 1462 N N . ILE B 1 46 ? 2.748 -23.203 -6.984 1 98.31 46 ILE B N 1
ATOM 1463 C CA . ILE B 1 46 ? 3.576 -22.891 -5.824 1 98.31 46 ILE B CA 1
ATOM 1464 C C . ILE B 1 46 ? 2.693 -22.422 -4.668 1 98.31 46 ILE B C 1
ATOM 1466 O O . ILE B 1 46 ? 2.078 -21.359 -4.738 1 98.31 46 ILE B O 1
ATOM 1470 N N . GLU B 1 47 ? 2.59 -23.266 -3.627 1 98.06 47 GLU B N 1
ATOM 1471 C CA . GLU B 1 47 ? 1.963 -22.828 -2.383 1 98.06 47 GLU B CA 1
ATOM 1472 C C . GLU B 1 47 ? 2.896 -21.922 -1.581 1 98.06 47 GLU B C 1
ATOM 1474 O O . GLU B 1 47 ? 4.086 -22.219 -1.446 1 98.06 47 GLU B O 1
ATOM 1479 N N . GLY B 1 48 ? 2.303 -20.75 -1.122 1 96.5 48 GLY B N 1
ATOM 1480 C CA . GLY B 1 48 ? 3.084 -19.906 -0.239 1 96.5 48 GLY B CA 1
ATOM 1481 C C . GLY B 1 48 ? 3.742 -18.734 -0.959 1 96.5 48 GLY B C 1
ATOM 1482 O O . GLY B 1 48 ? 4.395 -17.906 -0.331 1 96.5 48 GLY B O 1
ATOM 1483 N N . ALA B 1 49 ? 3.607 -18.656 -2.232 1 97.75 49 ALA B N 1
ATOM 1484 C CA . ALA B 1 49 ? 4.148 -17.516 -2.984 1 97.75 49 ALA B CA 1
ATOM 1485 C C . ALA B 1 49 ? 3.332 -16.25 -2.736 1 97.75 49 ALA B C 1
ATOM 1487 O O . ALA B 1 49 ? 2.182 -16.328 -2.295 1 97.75 49 ALA B O 1
ATOM 1488 N N . THR B 1 50 ? 4.016 -15.141 -3.008 1 97 50 THR B N 1
ATOM 1489 C CA . THR B 1 50 ? 3.307 -13.867 -2.871 1 97 50 THR B CA 1
ATOM 1490 C C . THR B 1 50 ? 3.537 -12.984 -4.094 1 97 50 THR B C 1
ATOM 1492 O O . THR B 1 50 ? 4.516 -13.172 -4.824 1 97 50 THR B O 1
ATOM 1495 N N . VAL B 1 51 ? 2.613 -12.102 -4.316 1 98.19 51 VAL B N 1
ATOM 1496 C CA . VAL B 1 51 ? 2.676 -11.094 -5.371 1 98.19 51 VAL B CA 1
ATOM 1497 C C . VAL B 1 51 ? 2.4 -9.711 -4.781 1 98.19 51 VAL B C 1
ATOM 1499 O O . VAL B 1 51 ? 1.941 -9.602 -3.641 1 98.19 51 VAL B O 1
ATOM 1502 N N . THR B 1 52 ? 2.723 -8.75 -5.566 1 97.75 52 THR B N 1
ATOM 1503 C CA . THR B 1 52 ? 2.496 -7.375 -5.129 1 97.75 52 THR B CA 1
ATOM 1504 C C . THR B 1 52 ? 1.602 -6.633 -6.117 1 97.75 52 THR B C 1
ATOM 1506 O O . THR B 1 52 ? 1.797 -6.73 -7.332 1 97.75 52 THR B O 1
ATOM 1509 N N . LEU B 1 53 ? 0.643 -5.938 -5.562 1 97.94 53 LEU B N 1
ATOM 1510 C CA . LEU B 1 53 ? -0.162 -4.996 -6.332 1 97.94 53 LEU B CA 1
ATOM 1511 C C . LEU B 1 53 ? 0.364 -3.574 -6.172 1 97.94 53 LEU B C 1
ATOM 1513 O O . LEU B 1 53 ? 0.52 -3.088 -5.051 1 97.94 53 LEU B O 1
ATOM 1517 N N . ASN B 1 54 ? 0.68 -2.963 -7.258 1 97 54 ASN B N 1
ATOM 1518 C CA . ASN B 1 54 ? 1.106 -1.568 -7.297 1 97 54 ASN B CA 1
ATOM 1519 C C . ASN B 1 54 ? 0.142 -0.709 -8.109 1 97 54 ASN B C 1
ATOM 1521 O O . ASN B 1 54 ? -0.189 -1.047 -9.242 1 97 54 ASN B O 1
ATOM 1525 N N . CYS B 1 55 ? -0.266 0.4 -7.488 1 96.56 55 CYS B N 1
ATOM 1526 C CA . CYS B 1 55 ? -1.145 1.307 -8.219 1 96.56 55 CYS B CA 1
ATOM 1527 C C . CYS B 1 55 ? -0.639 2.742 -8.133 1 96.56 55 CYS B C 1
ATOM 1529 O O . CYS B 1 55 ? -0.029 3.133 -7.141 1 96.56 55 CYS B O 1
ATOM 1531 N N . THR B 1 56 ? -0.918 3.443 -9.211 1 94.44 56 THR B N 1
ATOM 1532 C CA . THR B 1 56 ? -0.589 4.863 -9.242 1 94.44 56 THR B CA 1
ATOM 1533 C C . THR B 1 56 ? -1.846 5.715 -9.078 1 94.44 56 THR B C 1
ATOM 1535 O O . THR B 1 56 ? -2.963 5.207 -9.195 1 94.44 56 THR B O 1
ATOM 1538 N N . GLY B 1 57 ? -1.634 6.953 -8.648 1 90.94 57 GLY B N 1
ATOM 1539 C CA . GLY B 1 57 ? -2.695 7.945 -8.586 1 90.94 57 GLY B CA 1
ATOM 1540 C C . GLY B 1 57 ? -2.641 8.945 -9.727 1 90.94 57 GLY B C 1
ATOM 1541 O O . GLY B 1 57 ? -2.098 8.648 -10.797 1 90.94 57 GLY B O 1
ATOM 1542 N N . GLN B 1 58 ? -3.479 10.016 -9.453 1 85.94 58 GLN B N 1
ATOM 1543 C CA . GLN B 1 58 ? -3.441 11.102 -10.43 1 85.94 58 GLN B CA 1
ATOM 1544 C C . GLN B 1 58 ? -2.016 11.602 -10.641 1 85.94 58 GLN B C 1
ATOM 1546 O O . GLN B 1 58 ? -1.291 11.852 -9.672 1 85.94 58 GLN B O 1
ATOM 1551 N N . PRO B 1 59 ? -1.655 11.594 -11.938 1 80.25 59 PRO B N 1
ATOM 1552 C CA . PRO B 1 59 ? -0.298 12.07 -12.203 1 80.25 59 PRO B CA 1
ATOM 1553 C C . PRO B 1 59 ? -0.065 13.5 -11.711 1 80.25 59 PRO B C 1
ATOM 1555 O O . PRO B 1 59 ? -1.002 14.297 -11.656 1 80.25 59 PRO B O 1
ATOM 1558 N N . GLN B 1 60 ? 1.063 13.727 -11.094 1 74.31 60 GLN B N 1
ATOM 1559 C CA . GLN B 1 60 ? 1.553 15.078 -10.867 1 74.31 60 GLN B CA 1
ATOM 1560 C C . GLN B 1 60 ? 2.568 15.492 -11.93 1 74.31 60 GLN B C 1
ATOM 1562 O O . GLN B 1 60 ? 3.693 14.984 -11.945 1 74.31 60 GLN B O 1
ATOM 1567 N N . GLY B 1 61 ? 2.215 16.297 -12.773 1 76.06 61 GLY B N 1
ATOM 1568 C CA . GLY B 1 61 ? 3 16.562 -13.969 1 76.06 61 GLY B CA 1
ATOM 1569 C C . GLY B 1 61 ? 3.064 15.391 -14.922 1 76.06 61 GLY B C 1
ATOM 1570 O O . GLY B 1 61 ? 2.031 14.844 -15.305 1 76.06 61 GLY B O 1
ATOM 1571 N N . ASP B 1 62 ? 4.289 15.016 -15.336 1 70.19 62 ASP B N 1
ATOM 1572 C CA . ASP B 1 62 ? 4.449 13.969 -16.344 1 70.19 62 ASP B CA 1
ATOM 1573 C C . ASP B 1 62 ? 4.785 12.625 -15.688 1 70.19 62 ASP B C 1
ATOM 1575 O O . ASP B 1 62 ? 4.988 11.625 -16.375 1 70.19 62 ASP B O 1
ATOM 1579 N N . LYS B 1 63 ? 4.785 12.695 -14.391 1 76.06 63 LYS B N 1
ATOM 1580 C CA . LYS B 1 63 ? 5.262 11.453 -13.781 1 76.06 63 LYS B CA 1
ATOM 1581 C C . LYS B 1 63 ? 4.156 10.773 -12.977 1 76.06 63 LYS B C 1
ATOM 1583 O O . LYS B 1 63 ? 3.439 11.43 -12.219 1 76.06 63 LYS B O 1
ATOM 1588 N N . PRO B 1 64 ? 4.02 9.43 -13.359 1 76.94 64 PRO B N 1
ATOM 1589 C CA . PRO B 1 64 ? 3.1 8.688 -12.484 1 76.94 64 PRO B CA 1
ATOM 1590 C C . PRO B 1 64 ? 3.52 8.727 -11.023 1 76.94 64 PRO B C 1
ATOM 1592 O O . PRO B 1 64 ? 4.715 8.812 -10.719 1 76.94 64 PRO B O 1
ATOM 1595 N N . ARG B 1 65 ? 2.541 8.875 -10.148 1 83.88 65 ARG B N 1
ATOM 1596 C CA . ARG B 1 65 ? 2.787 8.852 -8.711 1 83.88 65 ARG B CA 1
ATOM 1597 C C . ARG B 1 65 ? 2.299 7.551 -8.094 1 83.88 65 ARG B C 1
ATOM 1599 O O . ARG B 1 65 ? 1.093 7.328 -7.973 1 83.88 65 ARG B O 1
ATOM 1606 N N . GLN B 1 66 ? 3.361 6.617 -7.875 1 85.62 66 GLN B N 1
ATOM 1607 C CA . GLN B 1 66 ? 2.977 5.418 -7.133 1 85.62 66 GLN B CA 1
ATOM 1608 C C . GLN B 1 66 ? 2.406 5.777 -5.766 1 85.62 66 GLN B C 1
ATOM 1610 O O . GLN B 1 66 ? 3.055 6.473 -4.98 1 85.62 66 GLN B O 1
ATOM 1615 N N . ILE B 1 67 ? 1.229 5.184 -5.539 1 90.69 67 ILE B N 1
ATOM 1616 C CA . ILE B 1 67 ? 0.637 5.691 -4.305 1 90.69 67 ILE B CA 1
ATOM 1617 C C . ILE B 1 67 ? 0.342 4.527 -3.361 1 90.69 67 ILE B C 1
ATOM 1619 O O . ILE B 1 67 ? 0.14 4.73 -2.162 1 90.69 67 ILE B O 1
ATOM 1623 N N . ILE B 1 68 ? 0.291 3.34 -3.869 1 94.69 68 ILE B N 1
ATOM 1624 C CA . ILE B 1 68 ? 0.016 2.246 -2.943 1 94.69 68 ILE B CA 1
ATOM 1625 C C . ILE B 1 68 ? 0.686 0.967 -3.443 1 94.69 68 ILE B C 1
ATOM 1627 O O . ILE B 1 68 ? 0.747 0.722 -4.648 1 94.69 68 ILE B O 1
ATOM 1631 N N . THR B 1 69 ? 1.229 0.241 -2.572 1 96 69 THR B N 1
ATOM 1632 C CA . THR B 1 69 ? 1.742 -1.109 -2.777 1 96 69 THR B CA 1
ATOM 1633 C C . THR B 1 69 ? 1.153 -2.074 -1.752 1 96 69 THR B C 1
ATOM 1635 O O . THR B 1 69 ? 1.195 -1.81 -0.549 1 96 69 THR B O 1
ATOM 1638 N N . VAL B 1 70 ? 0.601 -3.174 -2.244 1 96.5 70 VAL B N 1
ATOM 1639 C CA . VAL B 1 70 ? 0.025 -4.18 -1.356 1 96.5 70 VAL B CA 1
ATOM 1640 C C . VAL B 1 70 ? 0.614 -5.551 -1.678 1 96.5 70 VAL B C 1
ATOM 1642 O O . VAL B 1 70 ? 0.64 -5.965 -2.84 1 96.5 70 VAL B O 1
ATOM 1645 N N . VAL B 1 71 ? 1.046 -6.258 -0.625 1 96.06 71 VAL B N 1
ATOM 1646 C CA . VAL B 1 71 ? 1.53 -7.625 -0.787 1 96.06 71 VAL B CA 1
ATOM 1647 C C . VAL B 1 71 ? 0.4 -8.609 -0.502 1 96.06 71 VAL B C 1
ATOM 1649 O O . VAL B 1 71 ? -0.319 -8.469 0.49 1 96.06 71 VAL B O 1
ATOM 1652 N N . SER B 1 72 ? 0.243 -9.555 -1.357 1 95.12 72 SER B N 1
ATOM 1653 C CA . SER B 1 72 ? -0.811 -10.547 -1.172 1 95.12 72 SER B CA 1
ATOM 1654 C C . SER B 1 72 ? -0.51 -11.453 0.015 1 95.12 72 SER B C 1
ATOM 1656 O O . SER B 1 72 ? 0.639 -11.562 0.448 1 95.12 72 SER B O 1
ATOM 1658 N N . ASN B 1 73 ? -1.615 -12.125 0.482 1 92.56 73 ASN B N 1
ATOM 1659 C CA . ASN B 1 73 ? -1.381 -13.312 1.289 1 92.56 73 ASN B CA 1
ATOM 1660 C C . ASN B 1 73 ? -0.659 -14.398 0.493 1 92.56 73 ASN B C 1
ATOM 1662 O O . ASN B 1 73 ? -0.667 -14.375 -0.739 1 92.56 73 ASN B O 1
ATOM 1666 N N . PRO B 1 74 ? -0.027 -15.367 1.239 1 94.38 74 PRO B N 1
ATOM 1667 C CA . PRO B 1 74 ? 0.567 -16.5 0.523 1 94.38 74 PRO B CA 1
ATOM 1668 C C . PRO B 1 74 ? -0.456 -17.281 -0.297 1 94.38 74 PRO B C 1
ATOM 1670 O O . PRO B 1 74 ? -1.598 -17.453 0.136 1 94.38 74 PRO B O 1
ATOM 1673 N N . THR B 1 75 ? 0.007 -17.703 -1.507 1 97.44 75 THR B N 1
ATOM 1674 C CA . THR B 1 75 ? -0.875 -18.5 -2.346 1 97.44 75 THR B CA 1
ATOM 1675 C C . THR B 1 75 ? -1.272 -19.797 -1.635 1 97.44 75 THR B C 1
ATOM 1677 O O . THR B 1 75 ? -0.526 -20.297 -0.795 1 97.44 75 THR B O 1
ATOM 1680 N N . ASN B 1 76 ? -2.457 -20.281 -2.043 1 97.31 76 ASN B N 1
ATOM 1681 C CA . ASN B 1 76 ? -2.918 -21.547 -1.491 1 97.31 76 ASN B CA 1
ATOM 1682 C C . ASN B 1 76 ? -2.297 -22.734 -2.223 1 97.31 76 ASN B C 1
ATOM 1684 O O . ASN B 1 76 ? -1.39 -22.562 -3.037 1 97.31 76 ASN B O 1
ATOM 1688 N N . ALA B 1 77 ? -2.797 -23.938 -1.914 1 98.19 77 ALA B N 1
ATOM 1689 C CA . ALA B 1 77 ? -2.24 -25.172 -2.463 1 98.19 77 ALA B CA 1
ATOM 1690 C C . ALA B 1 77 ? -2.363 -25.203 -3.984 1 98.19 77 ALA B C 1
ATOM 1692 O O . ALA B 1 77 ? -1.561 -25.844 -4.664 1 98.19 77 ALA B O 1
ATOM 1693 N N . LYS B 1 78 ? -3.314 -24.516 -4.488 1 98.31 78 LYS B N 1
ATOM 1694 C CA . LYS B 1 78 ? -3.525 -24.469 -5.93 1 98.31 78 LYS B CA 1
ATOM 1695 C C . LYS B 1 78 ? -2.727 -23.344 -6.57 1 98.31 78 LYS B C 1
ATOM 1697 O O . LYS B 1 78 ? -2.871 -23.078 -7.766 1 98.31 78 LYS B O 1
ATOM 1702 N N . GLY B 1 79 ? -1.876 -22.656 -5.797 1 98.69 79 GLY B N 1
ATOM 1703 C CA . GLY B 1 79 ? -1.043 -21.562 -6.277 1 98.69 79 GLY B CA 1
ATOM 1704 C C . GLY B 1 79 ? -1.818 -20.281 -6.523 1 98.69 79 GLY B C 1
ATOM 1705 O O . GLY B 1 79 ? -1.354 -19.391 -7.246 1 98.69 79 GLY B O 1
ATOM 1706 N N . GLU B 1 80 ? -3.039 -20.188 -5.906 1 98.62 80 GLU B N 1
ATOM 1707 C CA . GLU B 1 80 ? -3.922 -19.062 -6.191 1 98.62 80 GLU B CA 1
ATOM 1708 C C . GLU B 1 80 ? -3.746 -17.953 -5.164 1 98.62 80 GLU B C 1
ATOM 1710 O O . GLU B 1 80 ? -3.553 -18.219 -3.977 1 98.62 80 GLU B O 1
ATOM 1715 N N . TYR B 1 81 ? -3.854 -16.781 -5.664 1 97.56 81 TYR B N 1
ATOM 1716 C CA . TYR B 1 81 ? -3.9 -15.625 -4.781 1 97.56 81 TYR B CA 1
ATOM 1717 C C . TYR B 1 81 ? -5.074 -14.719 -5.129 1 97.56 81 TYR B C 1
ATOM 1719 O O . TYR B 1 81 ? -5.59 -14.766 -6.25 1 97.56 81 TYR B O 1
ATOM 1727 N N . THR B 1 82 ? -5.5 -13.945 -4.145 1 96.06 82 THR B N 1
ATOM 1728 C CA . THR B 1 82 ? -6.445 -12.852 -4.316 1 96.06 82 THR B CA 1
ATOM 1729 C C . THR B 1 82 ? -5.984 -11.617 -3.541 1 96.06 82 THR B C 1
ATOM 1731 O O . THR B 1 82 ? -5.523 -11.727 -2.404 1 96.06 82 THR B O 1
ATOM 1734 N N . ILE B 1 83 ? -6.004 -10.531 -4.23 1 95.31 83 ILE B N 1
ATOM 1735 C CA . ILE B 1 83 ? -5.773 -9.242 -3.58 1 95.31 83 ILE B CA 1
ATOM 1736 C C . ILE B 1 83 ? -7.02 -8.367 -3.711 1 95.31 83 ILE B C 1
ATOM 1738 O O . ILE B 1 83 ? -7.645 -8.328 -4.773 1 95.31 83 ILE B O 1
ATOM 1742 N N . GLY B 1 84 ? -7.395 -7.691 -2.658 1 93.12 84 GLY B N 1
ATOM 1743 C CA . GLY B 1 84 ? -8.461 -6.707 -2.686 1 93.12 84 GLY B CA 1
ATOM 1744 C C . GLY B 1 84 ? -8.07 -5.387 -2.051 1 93.12 84 GLY B C 1
ATOM 1745 O O . GLY B 1 84 ? -7.48 -5.359 -0.971 1 93.12 84 GLY B O 1
ATOM 1746 N N . VAL B 1 85 ? -8.383 -4.316 -2.74 1 92.19 85 VAL B N 1
ATOM 1747 C CA . VAL B 1 85 ? -8.164 -2.98 -2.195 1 92.19 85 VAL B CA 1
ATOM 1748 C C . VAL B 1 85 ? -9.312 -2.061 -2.59 1 92.19 85 VAL B C 1
ATOM 1750 O O . VAL B 1 85 ? -10 -2.303 -3.588 1 92.19 85 VAL B O 1
ATOM 1753 N N . ALA B 1 86 ? -9.539 -1.067 -1.747 1 89.81 86 ALA B N 1
ATOM 1754 C CA . ALA B 1 86 ? -10.492 -0.047 -2.16 1 89.81 86 ALA B CA 1
ATOM 1755 C C . ALA B 1 86 ? -10.031 0.665 -3.426 1 89.81 86 ALA B C 1
ATOM 1757 O O . ALA B 1 86 ? -8.836 0.933 -3.59 1 89.81 86 ALA B O 1
ATOM 1758 N N . ALA B 1 87 ? -10.953 1.01 -4.281 1 91.75 87 ALA B N 1
ATOM 1759 C CA . ALA B 1 87 ? -10.617 1.695 -5.527 1 91.75 87 ALA B CA 1
ATOM 1760 C C . ALA B 1 87 ? -10.148 3.121 -5.258 1 91.75 87 ALA B C 1
ATOM 1762 O O . ALA B 1 87 ? -9.531 3.754 -6.117 1 91.75 87 ALA B O 1
ATOM 1763 N N . THR B 1 88 ? -10.555 3.598 -4.094 1 89.19 88 THR B N 1
ATOM 1764 C CA . THR B 1 88 ? -10.18 4.934 -3.646 1 89.19 88 THR B CA 1
ATOM 1765 C C . THR B 1 88 ? -9.617 4.895 -2.229 1 89.19 88 THR B C 1
ATOM 1767 O O . THR B 1 88 ? -10.195 4.25 -1.347 1 89.19 88 THR B O 1
ATOM 1770 N N . LEU B 1 89 ? -8.453 5.582 -2.109 1 87.75 89 LEU B N 1
ATOM 1771 C CA . LEU B 1 89 ? -7.879 5.664 -0.772 1 87.75 89 LEU B CA 1
ATOM 1772 C C . LEU B 1 89 ? -8.719 6.562 0.129 1 87.75 89 LEU B C 1
ATOM 1774 O O . LEU B 1 89 ? -9.57 7.309 -0.355 1 87.75 89 LEU B O 1
ATOM 1778 N N . GLU B 1 90 ? -8.484 6.457 1.404 1 82 90 GLU B N 1
ATOM 1779 C CA . GLU B 1 90 ? -9.203 7.289 2.361 1 82 90 GLU B CA 1
ATOM 1780 C C . GLU B 1 90 ? -8.922 8.773 2.133 1 82 90 GLU B C 1
ATOM 1782 O O . GLU B 1 90 ? -9.75 9.625 2.453 1 82 90 GLU B O 1
ATOM 1787 N N . SER B 1 91 ? -7.746 9.031 1.574 1 80.06 91 SER B N 1
ATOM 1788 C CA . SER B 1 91 ? -7.383 10.398 1.233 1 80.06 91 SER B CA 1
ATOM 1789 C C . SER B 1 91 ? -8.266 10.945 0.117 1 80.06 91 SER B C 1
ATOM 1791 O O . SER B 1 91 ? -8.289 12.148 -0.136 1 80.06 91 SER B O 1
ATOM 1793 N N . GLY B 1 92 ? -8.945 10.07 -0.526 1 83.94 92 GLY B N 1
ATOM 1794 C CA . GLY B 1 92 ? -9.758 10.469 -1.662 1 83.94 92 GLY B CA 1
ATOM 1795 C C . GLY B 1 92 ? -9.094 10.195 -2.998 1 83.94 92 GLY B C 1
ATOM 1796 O O . GLY B 1 92 ? -9.719 10.352 -4.051 1 83.94 92 GLY B O 1
ATOM 1797 N N . GLU B 1 93 ? -7.91 9.859 -2.916 1 87.62 93 GLU B N 1
ATOM 1798 C CA . GLU B 1 93 ? -7.176 9.617 -4.156 1 87.62 93 GLU B CA 1
ATOM 1799 C C . GLU B 1 93 ? -7.617 8.305 -4.809 1 87.62 93 GLU B C 1
ATOM 1801 O O . GLU B 1 93 ? -7.676 7.266 -4.148 1 87.62 93 GLU B O 1
ATOM 1806 N N . LYS B 1 94 ? -7.891 8.367 -6.09 1 90.25 94 LYS B N 1
ATOM 1807 C CA . LYS B 1 94 ? -8.305 7.195 -6.852 1 90.25 94 LYS B CA 1
ATOM 1808 C C . LYS B 1 94 ? -7.094 6.41 -7.348 1 90.25 94 LYS B C 1
ATOM 1810 O O . LYS B 1 94 ? -6.102 6.996 -7.781 1 90.25 94 LYS B O 1
ATOM 1815 N N . LEU B 1 95 ? -7.273 5.09 -7.344 1 92.31 95 LEU B N 1
ATOM 1816 C CA . LEU B 1 95 ? -6.273 4.227 -7.957 1 92.31 95 LEU B CA 1
ATOM 1817 C C . LEU B 1 95 ? -6.492 4.125 -9.461 1 92.31 95 LEU B C 1
ATOM 1819 O O . LEU B 1 95 ? -7.586 3.771 -9.914 1 92.31 95 LEU B O 1
ATOM 1823 N N . ILE B 1 96 ? -5.492 4.43 -10.281 1 90.25 96 ILE B N 1
ATOM 1824 C CA . ILE B 1 96 ? -5.715 4.57 -11.719 1 90.25 96 ILE B CA 1
ATOM 1825 C C . ILE B 1 96 ? -4.945 3.482 -12.469 1 90.25 96 ILE B C 1
ATOM 1827 O O . ILE B 1 96 ? -5.516 2.775 -13.305 1 90.25 96 ILE B O 1
ATOM 1831 N N . HIS B 1 97 ? -3.707 3.441 -12.422 1 92.94 97 HIS B N 1
ATOM 1832 C CA . HIS B 1 97 ? -2.902 2.42 -13.086 1 92.94 97 HIS B CA 1
ATOM 1833 C C . HIS B 1 97 ? -2.346 1.42 -12.078 1 92.94 97 HIS B C 1
ATOM 1835 O O . HIS B 1 97 ? -1.577 1.792 -11.188 1 92.94 97 HIS B O 1
ATOM 1841 N N . CYS B 1 98 ? -2.857 0.166 -12.273 1 96.75 98 CYS B N 1
ATOM 1842 C CA . CYS B 1 98 ? -2.428 -0.876 -11.352 1 96.75 98 CYS B CA 1
ATOM 1843 C C . CYS B 1 98 ? -1.761 -2.027 -12.094 1 96.75 98 CYS B C 1
ATOM 1845 O O . CYS B 1 98 ? -2.15 -2.354 -13.219 1 96.75 98 CYS B O 1
ATOM 1847 N N . LYS B 1 99 ? -0.819 -2.605 -11.453 1 97.94 99 LYS B N 1
ATOM 1848 C CA . LYS B 1 99 ? -0.144 -3.777 -12 1 97.94 99 LYS B CA 1
ATOM 1849 C C . LYS B 1 99 ? 0.241 -4.758 -10.891 1 97.94 99 LYS B C 1
ATOM 1851 O O . LYS B 1 99 ? 0.34 -4.375 -9.727 1 97.94 99 LYS B O 1
ATOM 1856 N N . VAL B 1 100 ? 0.441 -6.023 -11.266 1 98.56 100 VAL B N 1
ATOM 1857 C CA . VAL B 1 100 ? 0.837 -7.07 -10.328 1 98.56 100 VAL B CA 1
ATOM 1858 C C . VAL B 1 100 ? 2.219 -7.602 -10.703 1 98.56 100 VAL B C 1
ATOM 1860 O O . VAL B 1 100 ? 2.506 -7.828 -11.883 1 98.56 100 VAL B O 1
ATOM 1863 N N . THR B 1 101 ? 3.057 -7.773 -9.711 1 98.62 101 THR B N 1
ATOM 1864 C CA . THR B 1 101 ? 4.387 -8.336 -9.898 1 98.62 101 THR B CA 1
ATOM 1865 C C . THR B 1 101 ? 4.629 -9.492 -8.93 1 98.62 101 THR B C 1
ATOM 1867 O O . THR B 1 101 ? 4.016 -9.555 -7.863 1 98.62 101 THR B O 1
ATOM 1870 N N . LEU B 1 102 ? 5.566 -10.359 -9.312 1 98.81 102 LEU B N 1
ATOM 1871 C CA . LEU B 1 102 ? 6.023 -11.391 -8.383 1 98.81 102 LEU B CA 1
ATOM 1872 C C . LEU B 1 102 ? 6.785 -10.766 -7.219 1 98.81 102 LEU B C 1
ATOM 1874 O O . LEU B 1 102 ? 7.559 -9.828 -7.41 1 98.81 102 LEU B O 1
ATOM 1878 N N . LYS B 1 103 ? 6.535 -11.367 -6.078 1 97.81 103 LYS B N 1
ATOM 1879 C CA . LYS B 1 103 ? 7.273 -10.883 -4.914 1 97.81 103 LYS B CA 1
ATOM 1880 C C . LYS B 1 103 ? 8.195 -11.961 -4.355 1 97.81 103 LYS B C 1
ATOM 1882 O O . LYS B 1 103 ? 9.398 -11.742 -4.203 1 97.81 103 LYS B O 1
ATOM 1887 N N . SER B 1 104 ? 7.594 -13.125 -4.051 1 96.69 104 SER B N 1
ATOM 1888 C CA . SER B 1 104 ? 8.461 -14.125 -3.434 1 96.69 104 SER B CA 1
ATOM 1889 C C . SER B 1 104 ? 7.906 -15.531 -3.613 1 96.69 104 SER B C 1
ATOM 1891 O O . SER B 1 104 ? 6.703 -15.711 -3.826 1 96.69 104 SER B O 1
ATOM 1893 N N . SER B 1 105 ? 8.766 -16.453 -3.5 1 97.75 105 SER B N 1
ATOM 1894 C CA . SER B 1 105 ? 8.469 -17.891 -3.457 1 97.75 105 SER B CA 1
ATOM 1895 C C . SER B 1 105 ? 9.188 -18.562 -2.297 1 97.75 105 SER B C 1
ATOM 1897 O O . SER B 1 105 ? 10.375 -18.312 -2.062 1 97.75 105 SER B O 1
ATOM 1899 N N . PRO B 1 106 ? 8.469 -19.438 -1.635 1 96 106 PRO B N 1
ATOM 1900 C CA . PRO B 1 106 ? 9.133 -20.125 -0.521 1 96 106 PRO B CA 1
ATOM 1901 C C . PRO B 1 106 ? 9.961 -21.312 -0.975 1 96 106 PRO B C 1
ATOM 1903 O O . PRO B 1 106 ? 10.727 -21.875 -0.184 1 96 106 PRO B O 1
ATOM 1906 N N . LEU B 1 107 ? 9.742 -21.672 -2.211 1 96.12 107 LEU B N 1
ATOM 1907 C CA . LEU B 1 107 ? 10.477 -22.828 -2.727 1 96.12 107 LEU B CA 1
ATOM 1908 C C . LEU B 1 107 ? 11.914 -22.453 -3.08 1 96.12 107 LEU B C 1
ATOM 1910 O O . LEU B 1 107 ? 12.141 -21.734 -4.055 1 96.12 107 LEU B O 1
ATOM 1914 N N . LYS B 1 108 ? 12.836 -23 -2.354 1 95.44 108 LYS B N 1
ATOM 1915 C CA . LYS B 1 108 ? 14.25 -22.703 -2.586 1 95.44 108 LYS B CA 1
ATOM 1916 C C . LYS B 1 108 ? 14.672 -23.109 -3.996 1 95.44 108 LYS B C 1
ATOM 1918 O O . LYS B 1 108 ? 15.539 -22.469 -4.594 1 95.44 108 LYS B O 1
ATOM 1923 N N . THR B 1 109 ? 14.07 -24.078 -4.551 1 95.19 109 THR B N 1
ATOM 1924 C CA . THR B 1 109 ? 14.438 -24.609 -5.855 1 95.19 109 THR B CA 1
ATOM 1925 C C . THR B 1 109 ? 13.711 -23.859 -6.969 1 95.19 109 THR B C 1
ATOM 1927 O O . THR B 1 109 ? 13.945 -24.125 -8.156 1 95.19 109 THR B O 1
ATOM 1930 N N . CYS B 1 110 ? 12.812 -22.953 -6.676 1 97.69 110 CYS B N 1
ATOM 1931 C CA . CYS B 1 110 ? 12.008 -22.234 -7.656 1 97.69 110 CYS B CA 1
ATOM 1932 C C . CYS B 1 110 ? 11.641 -20.844 -7.148 1 97.69 110 CYS B C 1
ATOM 1934 O O . CYS B 1 110 ? 10.461 -20.547 -6.938 1 97.69 110 CYS B O 1
ATOM 1936 N N . LYS B 1 111 ? 12.609 -20.047 -7.016 1 97.44 111 LYS B N 1
ATOM 1937 C CA . LYS B 1 111 ? 12.359 -18.781 -6.309 1 97.44 111 LYS B CA 1
ATOM 1938 C C . LYS B 1 111 ? 12.773 -17.594 -7.16 1 97.44 111 LYS B C 1
ATOM 1940 O O . LYS B 1 111 ? 12.625 -16.438 -6.734 1 97.44 111 LYS B O 1
ATOM 1945 N N . VAL B 1 112 ? 13.367 -17.828 -8.336 1 98.31 112 VAL B N 1
ATOM 1946 C CA . VAL B 1 112 ? 13.805 -16.734 -9.188 1 98.31 112 VAL B CA 1
ATOM 1947 C C . VAL B 1 112 ? 12.633 -16.234 -10.039 1 98.31 112 VAL B C 1
ATOM 1949 O O . VAL B 1 112 ? 12.102 -16.984 -10.859 1 98.31 112 VAL B O 1
ATOM 1952 N N . PRO B 1 113 ? 12.258 -15.047 -9.883 1 98.56 113 PRO B N 1
ATOM 1953 C CA . PRO B 1 113 ? 11.133 -14.547 -10.68 1 98.56 113 PRO B CA 1
ATOM 1954 C C . PRO B 1 113 ? 11.461 -14.484 -12.172 1 98.56 113 PRO B C 1
ATOM 1956 O O . PRO B 1 113 ? 12.625 -14.328 -12.547 1 98.56 113 PRO B O 1
ATOM 1959 N N . THR B 1 114 ? 10.398 -14.594 -12.984 1 98.5 114 THR B N 1
ATOM 1960 C CA . THR B 1 114 ? 10.57 -14.445 -14.43 1 98.5 114 THR B CA 1
ATOM 1961 C C . THR B 1 114 ? 9.68 -13.336 -14.969 1 98.5 114 THR B C 1
ATOM 1963 O O . THR B 1 114 ? 8.766 -12.867 -14.281 1 98.5 114 THR B O 1
ATOM 1966 N N . ASN B 1 115 ? 10 -12.953 -16.203 1 98.56 115 ASN B N 1
ATOM 1967 C CA . ASN B 1 115 ? 9.18 -11.93 -16.844 1 98.56 115 ASN B CA 1
ATOM 1968 C C . ASN B 1 115 ? 8.109 -12.555 -17.719 1 98.56 115 ASN B C 1
ATOM 1970 O O . ASN B 1 115 ? 7.488 -11.859 -18.531 1 98.56 115 ASN B O 1
ATOM 1974 N N . ILE B 1 116 ? 7.969 -13.922 -17.688 1 98.31 116 ILE B N 1
ATOM 1975 C CA . ILE B 1 116 ? 6.816 -14.523 -18.344 1 98.31 116 ILE B CA 1
ATOM 1976 C C . ILE B 1 116 ? 5.531 -13.867 -17.828 1 98.31 116 ILE B C 1
ATOM 1978 O O . ILE B 1 116 ? 5.363 -13.68 -16.625 1 98.31 116 ILE B O 1
ATOM 1982 N N . ASN B 1 117 ? 4.688 -13.43 -18.719 1 98.12 117 ASN B N 1
ATOM 1983 C CA . ASN B 1 117 ? 3.453 -12.703 -18.453 1 98.12 117 ASN B CA 1
ATOM 1984 C C . ASN B 1 117 ? 3.711 -11.461 -17.609 1 98.12 117 ASN B C 1
ATOM 1986 O O . ASN B 1 117 ? 2.879 -11.078 -16.781 1 98.12 117 ASN B O 1
ATOM 1990 N N . LYS B 1 118 ? 4.879 -10.906 -17.75 1 98.56 118 LYS B N 1
ATOM 1991 C CA . LYS B 1 118 ? 5.266 -9.641 -17.141 1 98.56 118 LYS B CA 1
ATOM 1992 C C . LYS B 1 118 ? 5.348 -9.758 -15.617 1 98.56 118 LYS B C 1
ATOM 1994 O O . LYS B 1 118 ? 5.008 -8.82 -14.891 1 98.56 118 LYS B O 1
ATOM 1999 N N . GLY B 1 119 ? 5.863 -10.898 -15.188 1 98.62 119 GLY B N 1
ATOM 2000 C CA . GLY B 1 119 ? 5.926 -11.156 -13.758 1 98.62 119 GLY B CA 1
ATOM 2001 C C . GLY B 1 119 ? 6.863 -10.219 -13.023 1 98.62 119 GLY B C 1
ATOM 2002 O O . GLY B 1 119 ? 6.684 -9.953 -11.828 1 98.62 119 GLY B O 1
ATOM 2003 N N . ILE B 1 120 ? 7.926 -9.727 -13.648 1 98.5 120 ILE B N 1
ATOM 2004 C CA . ILE B 1 120 ? 8.875 -8.805 -13.023 1 98.5 120 ILE B CA 1
ATOM 2005 C C . ILE B 1 120 ? 8.477 -7.363 -13.344 1 98.5 120 ILE B C 1
ATOM 2007 O O . ILE B 1 120 ? 8.391 -6.52 -12.445 1 98.5 120 ILE B O 1
ATOM 2011 N N . LYS B 1 121 ? 8.18 -7.039 -14.578 1 97.69 121 LYS B N 1
ATOM 2012 C CA . LYS B 1 121 ? 7.875 -5.688 -15.047 1 97.69 121 LYS B CA 1
ATOM 2013 C C . LYS B 1 121 ? 6.512 -5.223 -14.539 1 97.69 121 LYS B C 1
ATOM 2015 O O . LYS B 1 121 ? 6.277 -4.023 -14.383 1 97.69 121 LYS B O 1
ATOM 2020 N N . GLY B 1 122 ? 5.668 -6.16 -14.344 1 98.38 122 GLY B N 1
ATOM 2021 C CA . GLY B 1 122 ? 4.32 -5.863 -13.875 1 98.38 122 GLY B CA 1
ATOM 2022 C C . GLY B 1 122 ? 3.258 -6.109 -14.93 1 98.38 122 GLY B C 1
ATOM 2023 O O . GLY B 1 122 ? 3.289 -5.508 -16 1 98.38 122 GLY B O 1
ATOM 2024 N N . PHE B 1 123 ? 2.334 -6.969 -14.625 1 98.56 123 PHE B N 1
ATOM 2025 C CA . PHE B 1 123 ? 1.167 -7.188 -15.469 1 98.56 123 PHE B CA 1
ATOM 2026 C C . PHE B 1 123 ? 0.107 -6.121 -15.219 1 98.56 123 PHE B C 1
ATOM 2028 O O . PHE B 1 123 ? -0.472 -6.059 -14.125 1 98.56 123 PHE B O 1
ATOM 2035 N N . GLY B 1 124 ? -0.19 -5.367 -16.203 1 97.75 124 GLY B N 1
ATOM 2036 C CA . GLY B 1 124 ? -1.161 -4.289 -16.062 1 97.75 124 GLY B CA 1
ATOM 2037 C C . GLY B 1 124 ? -2.596 -4.781 -16.047 1 97.75 124 GLY B C 1
ATOM 2038 O O . GLY B 1 124 ? -2.959 -5.691 -16.797 1 97.75 124 GLY B O 1
ATOM 2039 N N . LEU B 1 125 ? -3.307 -4.137 -15.141 1 96.44 125 LEU B N 1
ATOM 2040 C CA . LEU B 1 125 ? -4.715 -4.488 -15 1 96.44 125 LEU B CA 1
ATOM 2041 C C . LEU B 1 125 ? -5.586 -3.627 -15.906 1 96.44 125 LEU B C 1
ATOM 2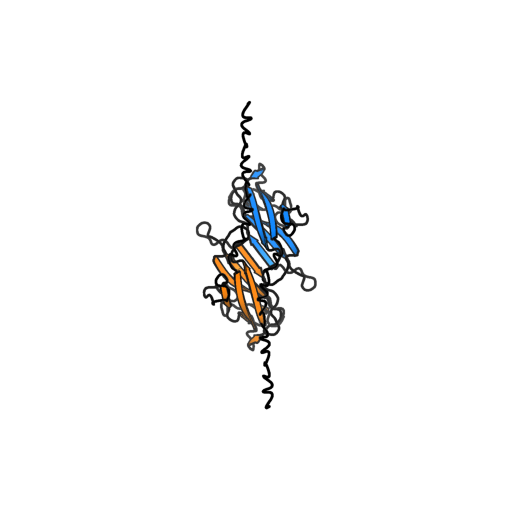043 O O . LEU B 1 125 ? -5.988 -2.525 -15.516 1 96.44 125 LEU B O 1
ATOM 2047 N N . THR B 1 126 ? -5.898 -4.125 -17.047 1 89.94 126 THR B N 1
ATOM 2048 C CA . THR B 1 126 ? -6.605 -3.316 -18.031 1 89.94 126 THR B CA 1
ATOM 2049 C C . THR B 1 126 ? -7.977 -3.916 -18.344 1 89.94 126 THR B C 1
ATOM 2051 O O . THR B 1 126 ? -8.914 -3.193 -18.672 1 89.94 126 THR B O 1
ATOM 2054 N N . SER B 1 127 ? -8.125 -5.148 -18.188 1 83.31 127 SER B N 1
ATOM 2055 C CA . SER B 1 127 ? -9.383 -5.793 -18.531 1 83.31 127 SER B CA 1
ATOM 2056 C C . SER B 1 127 ? -10.188 -6.16 -17.297 1 83.31 127 SER B C 1
ATOM 2058 O O . SER B 1 127 ? -9.766 -7.012 -16.5 1 83.31 127 SER B O 1
ATOM 2060 N N . VAL B 1 128 ? -11.406 -5.547 -17.297 1 86.81 128 VAL B N 1
ATOM 2061 C CA . VAL B 1 128 ? -12.242 -5.75 -16.109 1 86.81 128 VAL B CA 1
ATOM 2062 C C . VAL B 1 128 ? -13.289 -6.82 -16.406 1 86.81 128 VAL B C 1
ATOM 2064 O O . VAL B 1 128 ? -13.922 -6.809 -17.469 1 86.81 128 VAL B O 1
ATOM 2067 N N . LYS B 1 129 ? -13.422 -7.672 -15.414 1 85.81 129 LYS B N 1
ATOM 2068 C CA . LYS B 1 129 ? -14.523 -8.625 -15.469 1 85.81 129 LYS B CA 1
ATOM 2069 C C . LYS B 1 129 ? -15.711 -8.148 -14.625 1 85.81 129 LYS B C 1
ATOM 2071 O O . LYS B 1 129 ? -15.523 -7.551 -13.57 1 85.81 129 LYS B O 1
ATOM 2076 N N . ARG B 1 130 ? -16.859 -8.328 -15.086 1 82.19 130 ARG B N 1
ATOM 2077 C CA . ARG B 1 130 ? -18.078 -7.902 -14.406 1 82.19 130 ARG B CA 1
ATOM 2078 C C . ARG B 1 130 ? -18.266 -8.68 -13.109 1 82.19 130 ARG B C 1
ATOM 2080 O O . ARG B 1 130 ? -18.016 -9.883 -13.055 1 82.19 130 ARG B O 1
ATOM 2087 N N . THR B 1 131 ? -18.594 -7.895 -12.008 1 85 131 THR B N 1
ATOM 2088 C CA . THR B 1 131 ? -18.953 -8.492 -10.727 1 85 131 THR B CA 1
ATOM 2089 C C . THR B 1 131 ? -20.391 -8.164 -10.352 1 85 131 THR B C 1
ATOM 2091 O O . THR B 1 131 ? -21.078 -7.449 -11.086 1 85 131 THR B O 1
ATOM 2094 N N . ASP B 1 132 ? -20.906 -8.852 -9.289 1 82.06 132 ASP B N 1
ATOM 2095 C CA . ASP B 1 132 ? -22.25 -8.578 -8.812 1 82.06 132 ASP B CA 1
ATOM 2096 C C . ASP B 1 132 ? -22.422 -7.113 -8.43 1 82.06 132 ASP B C 1
ATOM 2098 O O . ASP B 1 132 ? -23.484 -6.531 -8.617 1 82.06 132 ASP B O 1
ATOM 2102 N N . ASN B 1 133 ? -21.422 -6.66 -7.828 1 83.62 133 ASN B N 1
ATOM 2103 C CA . ASN B 1 133 ? -21.359 -5.227 -7.559 1 83.62 133 ASN B CA 1
ATOM 2104 C C . ASN B 1 133 ? -20.656 -4.469 -8.68 1 83.62 133 ASN B C 1
ATOM 2106 O O . ASN B 1 133 ? -19.453 -4.582 -8.844 1 83.62 133 ASN B O 1
ATOM 2110 N N . PRO B 1 134 ? -21.406 -3.656 -9.383 1 86.06 134 PRO B N 1
ATOM 2111 C CA . PRO B 1 134 ? -20.844 -2.994 -10.555 1 86.06 134 PRO B CA 1
ATOM 2112 C C . PRO B 1 134 ? -19.719 -2.031 -10.203 1 86.06 134 PRO B C 1
ATOM 2114 O O . PRO B 1 134 ? -18.922 -1.646 -11.07 1 86.06 134 PRO B O 1
ATOM 2117 N N . LYS B 1 135 ? -19.609 -1.633 -8.961 1 88.38 135 LYS B N 1
ATOM 2118 C CA . LYS B 1 135 ? -18.547 -0.715 -8.562 1 88.38 135 LYS B CA 1
ATOM 2119 C C . LYS B 1 135 ? -17.219 -1.454 -8.367 1 88.38 135 LYS B C 1
ATOM 2121 O O . LYS B 1 135 ? -16.156 -0.836 -8.359 1 88.38 135 LYS B O 1
ATOM 2126 N N . ASP B 1 136 ? -17.406 -2.73 -8.227 1 90.81 136 ASP B N 1
ATOM 2127 C CA . ASP B 1 136 ? -16.203 -3.537 -8.055 1 90.81 136 ASP B CA 1
ATOM 2128 C C . ASP B 1 136 ? -15.562 -3.865 -9.406 1 90.81 136 ASP B C 1
ATOM 2130 O O . ASP B 1 136 ? -16.266 -4.121 -10.383 1 90.81 136 ASP B O 1
ATOM 2134 N N . LYS B 1 137 ? -14.266 -3.791 -9.438 1 93.19 137 LYS B N 1
ATOM 2135 C CA . LYS B 1 137 ? -13.508 -4.211 -10.609 1 93.19 137 LYS B CA 1
ATOM 2136 C C . LYS B 1 137 ? -12.719 -5.484 -10.328 1 93.19 137 LYS B C 1
ATOM 2138 O O . LYS B 1 137 ? -11.859 -5.504 -9.445 1 93.19 137 LYS B O 1
ATOM 2143 N N . LEU B 1 138 ? -13.094 -6.504 -11.07 1 95.25 138 LEU B N 1
ATOM 2144 C CA . LEU B 1 138 ? -12.375 -7.773 -10.961 1 95.25 138 LEU B CA 1
ATOM 2145 C C . LEU B 1 138 ? -11.383 -7.941 -12.102 1 95.25 138 LEU B C 1
ATOM 2147 O O . LEU B 1 138 ? -11.75 -7.82 -13.273 1 95.25 138 LEU B O 1
ATOM 2151 N N . PHE B 1 139 ? -10.172 -8.234 -11.758 1 97.19 139 PHE B N 1
ATOM 2152 C CA . PHE B 1 139 ? -9.133 -8.492 -12.742 1 97.19 139 PHE B CA 1
ATOM 2153 C C . PHE B 1 139 ? -8.586 -9.914 -12.586 1 97.19 139 PHE B C 1
ATOM 2155 O O . PHE B 1 139 ? -8.203 -10.32 -11.484 1 97.19 139 PHE B O 1
ATOM 2162 N N . LEU B 1 140 ? -8.539 -10.562 -13.664 1 97.44 140 LEU B N 1
ATOM 2163 C CA . LEU B 1 140 ? -7.898 -11.867 -13.719 1 97.44 140 LEU B CA 1
ATOM 2164 C C . LEU B 1 140 ? -6.496 -11.766 -14.305 1 97.44 140 LEU B C 1
ATOM 2166 O O . LEU B 1 140 ? -6.324 -11.266 -15.422 1 97.44 140 LEU B O 1
ATOM 2170 N N . VAL B 1 141 ? -5.586 -12.219 -13.57 1 98.38 141 VAL B N 1
ATOM 2171 C CA . VAL B 1 141 ? -4.188 -12.148 -13.969 1 98.38 141 VAL B CA 1
ATOM 2172 C C . VAL B 1 141 ? -3.725 -13.508 -14.484 1 98.38 141 VAL B C 1
ATOM 2174 O O . VAL B 1 141 ? -4.012 -14.539 -13.875 1 98.38 141 VAL B O 1
ATOM 2177 N N . PRO B 1 142 ? -3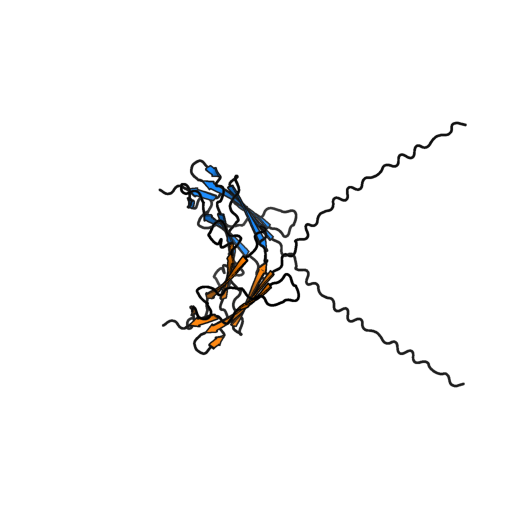.049 -13.492 -15.617 1 98.25 142 PRO B N 1
ATOM 2178 C CA . PRO B 1 142 ? -2.502 -14.773 -16.047 1 98.25 142 PRO B CA 1
ATOM 2179 C C . PRO B 1 142 ? -1.473 -15.336 -15.07 1 98.25 142 PRO B C 1
ATOM 2181 O O . PRO B 1 142 ? -0.989 -14.617 -14.195 1 98.25 142 PRO B O 1
ATOM 2184 N N . ALA B 1 143 ? -1.222 -16.594 -15.289 1 98.75 143 ALA B N 1
ATOM 2185 C CA . ALA B 1 143 ? -0.255 -17.234 -14.398 1 98.75 143 ALA B CA 1
ATOM 2186 C C . ALA B 1 143 ? 1.092 -16.516 -14.445 1 98.75 143 ALA B C 1
ATOM 2188 O O . ALA B 1 143 ? 1.556 -16.125 -15.523 1 98.75 143 ALA B O 1
ATOM 2189 N N . LEU B 1 144 ? 1.685 -16.328 -13.297 1 98.88 144 LEU B N 1
ATOM 2190 C CA . LEU B 1 144 ? 3.039 -15.805 -13.156 1 98.88 144 LEU B CA 1
ATOM 2191 C C . LEU B 1 144 ? 4.004 -16.906 -12.719 1 98.88 144 LEU B C 1
ATOM 2193 O O . LEU B 1 144 ? 3.607 -17.859 -12.039 1 98.88 144 LEU B O 1
ATOM 2197 N N . PHE B 1 145 ? 5.312 -16.703 -13.094 1 98.88 145 PHE B N 1
ATOM 2198 C CA . PHE B 1 145 ? 6.191 -17.859 -12.969 1 98.88 145 PHE B CA 1
ATOM 2199 C C . PHE B 1 145 ? 7.477 -17.484 -12.242 1 98.88 145 PHE B C 1
ATOM 2201 O O . PHE B 1 145 ? 8.109 -16.484 -12.57 1 98.88 145 PHE B O 1
ATOM 2208 N N . PHE B 1 146 ? 7.809 -18.328 -11.289 1 98.75 146 PHE B N 1
ATOM 2209 C CA . PHE B 1 146 ? 9.195 -18.438 -10.852 1 98.75 146 PHE B CA 1
ATOM 2210 C C . PHE B 1 146 ? 9.922 -19.547 -11.602 1 98.75 146 PHE B C 1
ATOM 2212 O O . PHE B 1 146 ? 9.297 -20.359 -12.266 1 98.75 146 PHE B O 1
ATOM 2219 N N . THR B 1 147 ? 11.234 -19.438 -11.531 1 98.31 147 THR B N 1
ATOM 2220 C CA . THR B 1 147 ? 12.039 -20.484 -12.133 1 98.31 147 THR B CA 1
ATOM 2221 C C . THR B 1 147 ? 13.203 -20.875 -11.219 1 98.31 147 THR B C 1
ATOM 2223 O O . THR B 1 147 ? 13.422 -20.234 -10.188 1 98.31 147 THR B O 1
ATOM 2226 N N . SER B 1 148 ? 13.867 -21.984 -11.516 1 93.88 148 SER B N 1
ATOM 2227 C CA . SER B 1 148 ? 14.969 -22.5 -10.711 1 93.88 148 SER B CA 1
ATOM 2228 C C . SER B 1 148 ? 16.203 -21.625 -10.852 1 93.88 148 SER B C 1
ATOM 2230 O O . SER B 1 148 ? 16.406 -21 -11.891 1 93.88 148 SER B O 1
ATOM 2232 N N . SER B 1 149 ? 16.812 -21.438 -9.633 1 82.75 149 SER B N 1
ATOM 2233 C CA . SER B 1 149 ? 18.094 -20.734 -9.672 1 82.75 149 SER B CA 1
ATOM 2234 C C . SER B 1 149 ? 19.125 -21.5 -10.484 1 82.75 14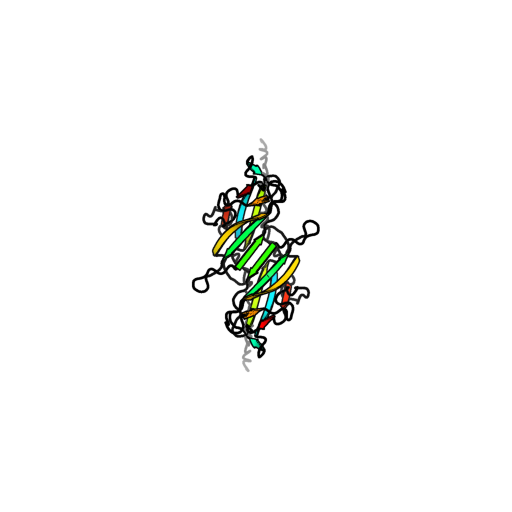9 SER B C 1
ATOM 2236 O O . SER B 1 149 ? 19.141 -22.734 -10.477 1 82.75 149 SER B O 1
ATOM 2238 N N . LYS B 1 150 ? 19.703 -20.922 -11.594 1 63.09 150 LYS B N 1
ATOM 2239 C CA . LYS B 1 150 ? 20.812 -21.594 -12.266 1 63.09 150 LYS B CA 1
ATOM 2240 C C . LYS B 1 150 ? 21.938 -21.922 -11.289 1 63.09 150 LYS B C 1
ATOM 2242 O O . LYS B 1 150 ? 22.109 -21.234 -10.281 1 63.09 150 LYS B O 1
#

Organism: Beta vulgaris subsp. vulgaris (NCBI:txid3555)